Protein AF-A0A098YSV3-F1 (afdb_monomer_lite)

Structure (mmCIF, N/CA/C/O backbone):
data_AF-A0A098YSV3-F1
#
_entry.id   AF-A0A098YSV3-F1
#
loop_
_atom_site.group_PDB
_atom_site.id
_atom_site.type_symbol
_atom_site.label_atom_id
_atom_site.label_alt_id
_atom_site.label_comp_id
_atom_site.label_asym_id
_atom_site.label_entity_id
_atom_site.label_seq_id
_atom_site.pdbx_PDB_ins_code
_atom_site.Cartn_x
_atom_site.Cartn_y
_atom_site.Cartn_z
_atom_site.occupancy
_atom_site.B_iso_or_equiv
_atom_site.auth_seq_id
_atom_site.auth_comp_id
_atom_site.auth_asym_id
_atom_site.auth_atom_id
_atom_site.pdbx_PDB_model_num
ATOM 1 N N . MET A 1 1 ? 17.870 -12.827 -2.341 1.00 66.25 1 MET A N 1
ATOM 2 C CA . MET A 1 1 ? 17.322 -11.470 -2.113 1.00 66.25 1 MET A CA 1
ATOM 3 C C . MET A 1 1 ? 16.035 -11.249 -2.891 1.00 66.25 1 MET A C 1
ATOM 5 O O . MET A 1 1 ? 15.033 -10.949 -2.262 1.00 66.25 1 MET A O 1
ATOM 9 N N . VAL A 1 2 ? 16.017 -11.512 -4.203 1.00 69.56 2 VAL A N 1
ATOM 10 C CA . VAL A 1 2 ? 14.817 -11.410 -5.064 1.00 69.56 2 VAL A CA 1
ATOM 11 C C . VAL A 1 2 ? 13.581 -12.114 -4.480 1.00 69.56 2 VAL A C 1
ATOM 13 O O . VAL A 1 2 ? 12.512 -11.520 -4.412 1.00 69.56 2 VAL A O 1
ATOM 16 N N . THR A 1 3 ? 13.729 -13.339 -3.964 1.00 78.94 3 THR A N 1
ATOM 17 C CA . THR A 1 3 ? 12.624 -14.094 -3.343 1.00 78.94 3 THR A CA 1
ATOM 18 C C . THR A 1 3 ? 12.058 -13.433 -2.084 1.00 78.94 3 THR A C 1
ATOM 20 O O . THR A 1 3 ? 10.849 -13.424 -1.893 1.00 78.94 3 THR A O 1
ATOM 23 N N . VAL A 1 4 ? 12.904 -12.833 -1.240 1.00 81.00 4 VAL A N 1
ATOM 24 C CA . VAL A 1 4 ? 12.475 -12.124 -0.019 1.00 81.00 4 VAL A CA 1
ATOM 25 C C . VAL A 1 4 ? 11.703 -10.856 -0.379 1.00 81.00 4 VAL A C 1
ATOM 27 O O . VAL A 1 4 ? 10.667 -10.578 0.218 1.00 81.00 4 VAL A O 1
ATOM 30 N N . ILE A 1 5 ? 12.176 -10.114 -1.383 1.00 79.31 5 ILE A N 1
ATOM 31 C CA . ILE A 1 5 ? 11.510 -8.900 -1.868 1.00 79.31 5 ILE A CA 1
ATOM 32 C C . ILE A 1 5 ? 10.159 -9.259 -2.496 1.00 79.31 5 ILE A C 1
ATOM 34 O O . ILE A 1 5 ? 9.162 -8.625 -2.171 1.00 79.31 5 ILE A O 1
ATOM 38 N N . ALA A 1 6 ? 10.085 -10.318 -3.309 1.00 81.50 6 ALA A N 1
ATOM 39 C CA . ALA A 1 6 ? 8.820 -10.800 -3.869 1.00 81.50 6 ALA A CA 1
ATOM 40 C C . ALA A 1 6 ? 7.804 -11.182 -2.777 1.00 81.50 6 ALA A C 1
ATOM 42 O O . ALA A 1 6 ? 6.637 -10.797 -2.855 1.00 81.50 6 ALA A O 1
ATOM 43 N N . ILE A 1 7 ? 8.257 -11.868 -1.721 1.00 87.12 7 ILE A N 1
ATOM 44 C CA . ILE A 1 7 ? 7.425 -12.178 -0.551 1.00 87.12 7 ILE A CA 1
ATOM 45 C C . ILE A 1 7 ? 6.944 -10.883 0.122 1.00 87.12 7 ILE A C 1
ATOM 47 O O . ILE A 1 7 ? 5.751 -10.745 0.376 1.00 87.12 7 ILE A O 1
ATOM 51 N N . LEU A 1 8 ? 7.823 -9.901 0.355 1.00 87.62 8 LEU A N 1
ATOM 52 C CA . LEU A 1 8 ? 7.433 -8.602 0.922 1.00 87.62 8 LEU A CA 1
ATOM 53 C C . LEU A 1 8 ? 6.389 -7.880 0.063 1.00 87.62 8 LEU A C 1
ATOM 55 O O . LEU A 1 8 ? 5.396 -7.400 0.603 1.00 87.62 8 LEU A O 1
ATOM 59 N N . MET A 1 9 ? 6.571 -7.837 -1.259 1.00 88.88 9 MET A N 1
ATOM 60 C CA . MET A 1 9 ? 5.618 -7.213 -2.185 1.00 88.88 9 MET A CA 1
ATOM 61 C C . MET A 1 9 ? 4.241 -7.888 -2.119 1.00 88.88 9 MET A C 1
ATOM 63 O O .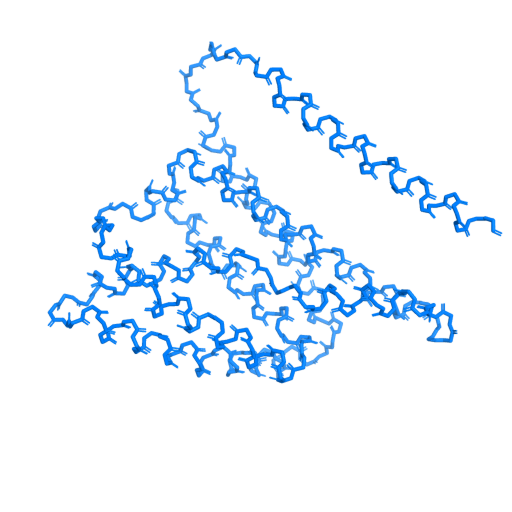 MET A 1 9 ? 3.215 -7.203 -2.070 1.00 88.88 9 MET A O 1
ATOM 67 N N . LEU A 1 10 ? 4.213 -9.222 -2.041 1.00 90.75 10 LEU A N 1
ATOM 68 C CA . LEU A 1 10 ? 2.981 -9.988 -1.869 1.00 90.75 10 LEU A CA 1
ATOM 69 C C . LEU A 1 10 ? 2.303 -9.666 -0.534 1.00 90.75 10 LEU A C 1
ATOM 71 O O . LEU A 1 10 ? 1.099 -9.403 -0.513 1.00 90.75 10 LEU A O 1
ATOM 75 N N . LEU A 1 11 ? 3.050 -9.645 0.574 1.00 91.31 11 LEU A N 1
ATOM 76 C CA . LEU A 1 11 ? 2.478 -9.326 1.883 1.00 91.31 11 LEU A CA 1
ATOM 77 C C . LEU A 1 11 ? 1.982 -7.875 1.959 1.00 91.31 11 LEU A C 1
ATOM 79 O O . LEU A 1 11 ? 0.954 -7.625 2.584 1.00 91.31 11 LEU A O 1
ATOM 83 N N . VAL A 1 12 ? 2.656 -6.924 1.307 1.00 91.75 12 VAL A N 1
ATOM 84 C CA . VAL A 1 12 ? 2.183 -5.533 1.198 1.00 91.75 12 VAL A CA 1
ATOM 85 C C . VAL A 1 12 ? 0.853 -5.477 0.446 1.00 91.75 12 VAL A C 1
ATOM 87 O O . VAL A 1 12 ? -0.081 -4.832 0.923 1.00 91.75 12 VAL A O 1
ATOM 90 N N . CYS A 1 13 ? 0.722 -6.200 -0.673 1.00 92.06 13 CYS A N 1
ATOM 91 C CA . CYS A 1 13 ? -0.551 -6.314 -1.392 1.00 92.06 13 CYS A CA 1
ATOM 92 C C . CYS A 1 13 ? -1.642 -6.939 -0.515 1.00 92.06 13 CYS A C 1
ATOM 94 O O . CYS A 1 13 ? -2.766 -6.439 -0.463 1.00 92.06 13 CYS A O 1
ATOM 96 N N . PHE A 1 14 ? -1.311 -8.010 0.206 1.00 92.25 14 PHE A N 1
ATOM 97 C CA . PHE A 1 14 ? -2.243 -8.682 1.104 1.00 92.25 14 PHE A CA 1
ATOM 98 C C . PHE A 1 14 ? -2.704 -7.765 2.248 1.00 92.25 14 PHE A C 1
ATOM 100 O O . PHE A 1 14 ? -3.907 -7.650 2.489 1.00 92.25 14 PHE A O 1
ATOM 107 N N . ASN A 1 15 ? -1.784 -7.044 2.897 1.00 93.00 15 ASN A N 1
ATOM 108 C CA . ASN A 1 15 ? -2.099 -6.072 3.949 1.00 93.00 15 ASN A CA 1
ATOM 109 C C . ASN A 1 15 ? -2.957 -4.922 3.430 1.00 93.00 15 ASN A C 1
ATOM 111 O O . ASN A 1 15 ? -3.928 -4.543 4.085 1.00 93.00 15 ASN A O 1
ATOM 115 N N . PHE A 1 16 ? -2.640 -4.406 2.243 1.00 91.81 16 PHE A N 1
ATOM 116 C CA . PHE A 1 16 ? -3.436 -3.380 1.579 1.00 91.81 16 PHE A CA 1
ATOM 117 C C . PHE A 1 16 ? -4.880 -3.858 1.353 1.00 91.81 16 PHE A C 1
ATOM 119 O O . PHE A 1 16 ? -5.829 -3.187 1.762 1.00 91.81 16 PHE A O 1
ATOM 126 N N . LEU A 1 17 ? -5.062 -5.061 0.796 1.00 91.75 17 LEU A N 1
ATOM 127 C CA . LEU A 1 17 ? -6.388 -5.644 0.568 1.00 91.75 17 LEU A CA 1
ATOM 128 C C . LEU A 1 17 ? -7.144 -5.903 1.880 1.00 91.75 17 LEU A C 1
ATOM 130 O O . LEU A 1 17 ? -8.324 -5.555 1.987 1.00 91.75 17 LEU A O 1
ATOM 134 N N . LEU A 1 18 ? -6.476 -6.452 2.902 1.00 90.31 18 LEU A N 1
ATOM 135 C CA . LEU A 1 18 ? -7.059 -6.652 4.232 1.00 90.31 18 LEU A CA 1
ATOM 136 C C . LEU A 1 18 ? -7.505 -5.330 4.854 1.00 90.31 18 LEU A C 1
ATOM 138 O O . LEU A 1 18 ? -8.624 -5.232 5.362 1.00 90.31 18 LEU A O 1
ATOM 142 N N . LYS A 1 19 ? -6.676 -4.289 4.776 1.00 89.94 19 LYS A N 1
ATOM 143 C CA . LYS A 1 19 ? -7.006 -2.951 5.272 1.00 89.94 19 LYS A CA 1
ATOM 144 C C . LYS A 1 19 ? -8.214 -2.368 4.534 1.00 89.94 19 LYS A C 1
ATOM 146 O O . LYS A 1 19 ? -9.116 -1.814 5.172 1.00 89.94 19 LYS A O 1
ATOM 151 N N . GLN A 1 20 ? -8.291 -2.573 3.221 1.00 89.00 20 GLN A N 1
ATOM 152 C CA . GLN A 1 20 ? -9.408 -2.135 2.387 1.00 89.00 20 GLN A CA 1
ATOM 153 C C . GLN A 1 20 ? -10.738 -2.801 2.785 1.00 89.00 20 GLN A C 1
ATOM 155 O O . GLN A 1 20 ? -11.806 -2.193 2.647 1.00 89.00 20 GLN A O 1
ATOM 160 N N . THR A 1 21 ? -10.703 -3.996 3.396 1.00 89.25 21 THR A N 1
ATOM 161 C CA . THR A 1 21 ? -11.921 -4.649 3.905 1.00 89.25 21 THR A CA 1
ATOM 162 C C . THR A 1 21 ? -12.640 -3.836 4.986 1.00 89.25 21 THR A C 1
ATOM 164 O O . THR A 1 21 ? -13.861 -3.971 5.098 1.00 89.25 21 THR A O 1
ATOM 167 N N . PHE A 1 22 ? -11.941 -2.958 5.713 1.00 85.62 22 PHE A N 1
ATOM 168 C CA . PHE A 1 22 ? -12.523 -2.065 6.721 1.00 85.62 22 PHE A CA 1
ATOM 169 C C . PHE A 1 22 ? -13.049 -0.744 6.137 1.00 85.62 22 PHE A C 1
ATOM 171 O O . PHE A 1 22 ? -13.763 -0.020 6.826 1.00 85.62 22 PHE A O 1
ATOM 178 N N . GLY A 1 23 ? -12.709 -0.402 4.890 1.00 82.81 23 GLY A N 1
ATOM 179 C CA . GLY A 1 23 ? -13.133 0.834 4.225 1.00 82.81 23 GLY A CA 1
ATOM 180 C C . GLY A 1 23 ? -14.587 0.809 3.739 1.00 82.81 23 GLY A C 1
ATOM 181 O O . GLY A 1 23 ? -15.169 -0.247 3.491 1.00 82.81 23 GLY A O 1
ATOM 182 N N . THR A 1 24 ? -15.193 1.980 3.543 1.00 84.94 24 THR A N 1
ATOM 183 C CA . THR A 1 24 ? -16.477 2.073 2.824 1.00 84.94 24 THR A CA 1
ATOM 184 C C . THR A 1 24 ? -16.277 1.745 1.342 1.00 84.94 24 THR A C 1
ATOM 186 O O . THR A 1 24 ? -15.198 1.972 0.804 1.00 84.94 24 THR A O 1
ATOM 189 N N . TRP A 1 25 ? -17.313 1.263 0.644 1.00 85.06 25 TRP A N 1
ATOM 190 C CA . TRP A 1 25 ? -17.237 1.001 -0.806 1.00 85.06 25 TRP A CA 1
ATOM 191 C C . TRP A 1 25 ? -16.791 2.223 -1.620 1.00 85.06 25 TRP A C 1
ATOM 193 O O . TRP A 1 25 ? -16.060 2.077 -2.594 1.00 85.06 25 TRP A O 1
ATOM 203 N N . LYS A 1 26 ? -17.158 3.433 -1.175 1.00 86.50 26 LYS A N 1
ATOM 204 C CA . LYS A 1 26 ? -16.672 4.690 -1.761 1.00 86.50 26 LYS A CA 1
ATOM 205 C C . LYS A 1 26 ? -15.163 4.854 -1.571 1.00 86.50 26 LYS A C 1
ATOM 207 O O . LYS A 1 26 ? -14.473 5.179 -2.526 1.00 86.50 26 LYS A O 1
ATOM 212 N N . GLY A 1 27 ? -14.648 4.581 -0.369 1.00 86.12 27 GLY A N 1
ATOM 213 C CA . GLY A 1 27 ? -13.207 4.588 -0.104 1.00 86.12 27 GLY A CA 1
ATOM 214 C C . GLY A 1 27 ? -12.459 3.579 -0.974 1.00 86.12 27 GLY A C 1
ATOM 215 O O . GLY A 1 27 ? -11.469 3.940 -1.598 1.00 86.12 27 GLY A O 1
ATOM 216 N N . ILE A 1 28 ? -12.988 2.353 -1.097 1.00 89.44 28 ILE A N 1
ATOM 217 C CA . ILE A 1 28 ? -12.435 1.321 -1.990 1.00 89.44 28 ILE A CA 1
ATOM 218 C C . ILE A 1 28 ? -12.325 1.866 -3.417 1.00 89.44 28 ILE A C 1
ATOM 220 O O . ILE A 1 28 ? -11.245 1.831 -3.997 1.00 89.44 28 ILE A O 1
ATOM 224 N N . ALA A 1 29 ? -13.419 2.413 -3.954 1.00 90.56 29 ALA A N 1
ATOM 225 C CA . ALA A 1 29 ? -13.453 2.951 -5.310 1.00 90.56 29 ALA A CA 1
ATOM 226 C C . ALA A 1 29 ? -12.440 4.090 -5.517 1.00 90.56 29 ALA A C 1
ATOM 228 O O . ALA A 1 29 ? -11.755 4.111 -6.537 1.00 90.56 29 ALA A O 1
ATOM 229 N N . VAL A 1 30 ? -12.298 4.999 -4.544 1.00 91.19 30 VAL A N 1
ATOM 230 C CA . VAL A 1 30 ? -11.324 6.101 -4.608 1.00 91.19 30 VAL A CA 1
ATOM 231 C C . VAL A 1 30 ? -9.891 5.573 -4.672 1.00 91.19 30 VAL A C 1
ATOM 233 O O . VAL A 1 30 ? -9.145 5.985 -5.557 1.00 91.19 30 VAL A O 1
ATOM 236 N N . TYR A 1 31 ? -9.498 4.640 -3.799 1.00 90.00 31 TYR A N 1
ATOM 237 C CA . TYR A 1 31 ? -8.129 4.102 -3.818 1.00 90.00 31 TYR A CA 1
ATOM 238 C C . TYR A 1 31 ? -7.837 3.285 -5.064 1.00 90.00 31 TYR A C 1
ATOM 240 O O . TYR A 1 31 ? -6.761 3.402 -5.643 1.00 90.00 31 TYR A O 1
ATOM 248 N N . THR A 1 32 ? -8.803 2.482 -5.498 1.00 92.31 32 THR A N 1
ATOM 249 C CA . THR A 1 32 ? -8.686 1.708 -6.727 1.00 92.31 32 THR A CA 1
ATOM 250 C C . THR A 1 32 ? -8.501 2.625 -7.941 1.00 92.31 32 THR A C 1
ATOM 252 O O . THR A 1 32 ? -7.619 2.373 -8.760 1.00 92.31 32 THR A O 1
ATOM 255 N N . MET A 1 33 ? -9.253 3.728 -8.025 1.00 93.81 33 MET A N 1
ATOM 256 C CA . MET A 1 33 ? -9.058 4.740 -9.068 1.00 93.81 33 MET A CA 1
ATOM 257 C C . MET A 1 33 ? -7.701 5.433 -8.957 1.00 93.81 33 MET A C 1
ATOM 259 O O . MET A 1 33 ? -7.043 5.646 -9.969 1.00 93.81 33 MET A O 1
ATOM 263 N N . LEU A 1 34 ? -7.247 5.744 -7.743 1.00 93.75 34 LEU A N 1
ATOM 264 C CA . LEU A 1 34 ? -5.941 6.359 -7.517 1.00 93.75 34 LEU A CA 1
ATOM 265 C C . LEU A 1 34 ? -4.809 5.438 -8.016 1.00 93.75 34 LEU A C 1
ATOM 267 O O . LEU A 1 34 ? -3.933 5.888 -8.753 1.00 93.75 34 LEU A O 1
ATOM 271 N N . ILE A 1 35 ? -4.867 4.140 -7.706 1.00 93.94 35 ILE A N 1
ATOM 272 C CA . ILE A 1 35 ? -3.916 3.133 -8.208 1.00 93.94 35 ILE A CA 1
ATOM 273 C C . ILE A 1 35 ? -3.970 3.030 -9.738 1.00 93.94 35 ILE A C 1
ATOM 275 O O . ILE A 1 35 ? -2.925 2.968 -10.388 1.00 93.94 35 ILE A O 1
ATOM 279 N N . ALA A 1 36 ? -5.166 3.050 -10.330 1.00 94.62 36 ALA A N 1
ATOM 280 C CA . ALA A 1 36 ? -5.331 3.006 -11.780 1.00 94.62 36 ALA A CA 1
ATOM 281 C C . ALA A 1 36 ? -4.714 4.239 -12.463 1.00 94.62 36 ALA A C 1
ATOM 283 O O . ALA A 1 36 ? -3.928 4.097 -13.399 1.00 94.62 36 ALA A O 1
ATOM 284 N N . VAL A 1 37 ? -4.998 5.441 -11.951 1.00 95.31 37 VAL A N 1
ATOM 285 C CA . VAL A 1 37 ? -4.418 6.700 -12.446 1.00 95.31 37 VAL A CA 1
ATOM 286 C C . VAL A 1 37 ? -2.900 6.695 -12.289 1.00 95.31 37 VAL A C 1
ATOM 288 O O . VAL A 1 37 ? -2.192 7.052 -13.229 1.00 95.31 37 VAL A O 1
ATOM 291 N N . PHE A 1 38 ? -2.382 6.246 -11.145 1.00 94.38 38 PHE A N 1
ATOM 292 C CA . PHE A 1 38 ? -0.944 6.098 -10.924 1.00 94.38 38 PHE A CA 1
ATOM 293 C C . PHE A 1 38 ? -0.303 5.155 -11.953 1.00 94.38 38 PHE A C 1
ATOM 295 O O . PHE A 1 38 ? 0.704 5.509 -12.564 1.00 94.38 38 PHE A O 1
ATOM 302 N N . THR A 1 39 ? -0.918 4.000 -12.211 1.00 93.44 39 THR A N 1
ATOM 303 C CA . THR A 1 39 ? -0.449 3.024 -13.212 1.00 93.44 39 THR A CA 1
ATOM 304 C C . THR A 1 39 ? -0.396 3.645 -14.613 1.00 93.44 39 THR A C 1
ATOM 306 O O . THR A 1 39 ? 0.621 3.559 -15.298 1.00 93.44 39 THR A O 1
ATOM 309 N N . ILE A 1 40 ? -1.458 4.352 -15.016 1.00 93.31 40 ILE A N 1
ATOM 310 C CA . ILE A 1 40 ? -1.541 5.022 -16.326 1.00 93.31 40 ILE A CA 1
ATOM 311 C C . ILE A 1 40 ? -0.594 6.220 -16.418 1.00 93.31 40 ILE A C 1
ATOM 313 O O . ILE A 1 40 ? -0.191 6.580 -17.513 1.00 93.31 40 ILE A O 1
ATOM 317 N N . SER A 1 41 ? -0.226 6.857 -15.309 1.00 92.56 41 SER A N 1
ATOM 318 C CA . SER A 1 41 ? 0.651 8.038 -15.328 1.00 92.56 41 SER A CA 1
ATOM 319 C C . SER A 1 41 ? 2.132 7.654 -15.327 1.00 92.56 41 SER A C 1
ATOM 321 O O . SER A 1 41 ? 2.965 8.362 -15.888 1.00 92.56 41 SER A O 1
ATOM 323 N N . THR A 1 42 ? 2.474 6.517 -14.720 1.00 89.88 42 THR A N 1
ATOM 324 C CA . THR A 1 42 ? 3.866 6.093 -14.501 1.00 89.88 42 THR A CA 1
ATOM 325 C C . THR A 1 42 ? 4.442 5.219 -15.611 1.00 89.88 42 THR A C 1
ATOM 327 O O . THR A 1 42 ? 5.639 4.949 -15.593 1.00 89.88 42 THR A O 1
ATOM 330 N N . TRP A 1 43 ? 3.660 4.835 -16.626 1.00 88.56 43 TRP A N 1
ATOM 331 C CA . TRP A 1 43 ? 4.145 3.995 -17.732 1.00 88.56 43 TRP A CA 1
ATOM 332 C C . TRP A 1 43 ? 5.340 4.587 -18.496 1.00 88.56 43 TRP A C 1
ATOM 334 O O . TRP A 1 43 ? 6.259 3.852 -18.837 1.00 88.56 43 TRP A O 1
ATOM 344 N N . GLN A 1 44 ? 5.383 5.907 -18.707 1.00 87.56 44 GLN A N 1
ATOM 345 C CA . GLN A 1 44 ? 6.524 6.586 -19.343 1.00 87.56 44 GLN A CA 1
ATOM 346 C C . GLN A 1 44 ? 7.804 6.437 -18.514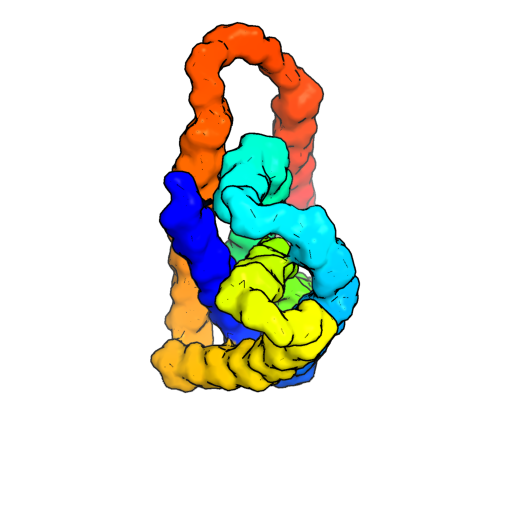 1.00 87.56 44 GLN A C 1
ATOM 348 O O . GLN A 1 44 ? 8.88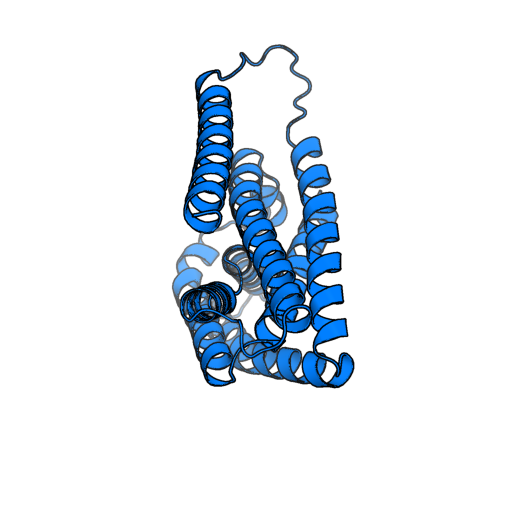6 6.205 -19.044 1.00 87.56 44 GLN A O 1
ATOM 353 N N . ILE A 1 45 ? 7.666 6.522 -17.190 1.00 84.75 45 ILE A N 1
ATOM 354 C CA . ILE A 1 45 ? 8.770 6.331 -16.246 1.00 84.75 45 ILE A CA 1
ATOM 355 C C . ILE A 1 45 ? 9.191 4.856 -16.225 1.00 84.75 45 ILE A C 1
ATOM 357 O O . ILE A 1 45 ? 10.384 4.566 -16.138 1.00 84.75 45 ILE A O 1
ATOM 361 N N . ALA A 1 46 ? 8.228 3.936 -16.341 1.00 83.25 46 ALA A N 1
ATOM 362 C CA . ALA A 1 46 ? 8.451 2.494 -16.348 1.00 83.25 46 ALA A CA 1
ATOM 363 C C . ALA A 1 46 ? 9.229 2.011 -17.584 1.00 83.25 46 ALA A C 1
ATOM 365 O O . ALA A 1 46 ? 10.104 1.164 -17.444 1.00 83.25 46 ALA A O 1
ATOM 366 N N . ILE A 1 47 ? 8.969 2.572 -18.773 1.00 82.12 47 ILE A N 1
ATOM 367 C CA . ILE A 1 47 ? 9.688 2.210 -20.014 1.00 82.12 47 ILE A CA 1
ATOM 368 C C . ILE A 1 47 ? 11.174 2.565 -19.932 1.00 82.12 47 ILE A C 1
ATOM 370 O O . ILE A 1 47 ? 12.015 1.856 -20.479 1.00 82.12 47 ILE A O 1
ATOM 374 N N . ASN A 1 48 ? 11.498 3.655 -19.236 1.00 77.69 48 ASN A N 1
ATOM 375 C CA . ASN A 1 48 ? 12.875 4.110 -19.074 1.00 77.69 48 ASN A CA 1
ATOM 376 C C . ASN A 1 48 ? 13.689 3.232 -18.103 1.00 77.69 48 ASN A C 1
ATOM 378 O O . ASN A 1 48 ? 14.889 3.454 -17.954 1.00 77.69 48 ASN A O 1
ATOM 382 N N . GLN A 1 49 ? 13.065 2.251 -17.440 1.00 71.38 49 GLN A N 1
ATOM 383 C CA . GLN A 1 49 ? 13.758 1.285 -16.583 1.00 71.38 49 GLN A CA 1
ATOM 384 C C . GLN A 1 49 ? 14.237 0.086 -17.410 1.00 71.38 49 GLN A C 1
ATOM 386 O O . GLN A 1 49 ? 13.502 -0.417 -18.249 1.00 71.38 49 GLN A O 1
ATOM 391 N N . SER A 1 50 ? 15.459 -0.408 -17.199 1.00 59.25 50 SER A N 1
ATOM 392 C CA . SER A 1 50 ? 15.990 -1.548 -17.964 1.00 59.25 50 SER A CA 1
ATOM 393 C C . SER A 1 50 ? 15.486 -2.908 -17.441 1.00 59.25 50 SER A C 1
ATOM 395 O O . SER A 1 50 ? 15.343 -3.117 -16.235 1.00 59.25 50 SER A O 1
ATOM 397 N N . ARG A 1 51 ? 15.250 -3.864 -18.365 1.00 50.66 51 ARG A N 1
ATOM 398 C CA . ARG A 1 51 ? 14.720 -5.230 -18.109 1.00 50.66 51 ARG A CA 1
ATOM 399 C C . ARG A 1 51 ? 15.411 -6.008 -16.991 1.00 50.66 51 ARG A C 1
ATOM 401 O O . ARG A 1 51 ? 14.792 -6.884 -16.400 1.00 50.66 51 ARG A O 1
ATOM 408 N N . THR A 1 52 ? 16.699 -5.778 -16.769 1.00 50.81 52 THR A N 1
ATOM 409 C CA . THR A 1 52 ? 17.544 -6.707 -16.012 1.00 50.81 52 THR A CA 1
ATOM 410 C C . THR A 1 52 ? 17.618 -6.417 -14.520 1.00 50.81 52 THR A C 1
ATOM 412 O O . THR A 1 52 ? 18.252 -7.187 -13.813 1.00 50.81 52 THR A O 1
ATOM 415 N N . HIS A 1 53 ? 16.961 -5.367 -14.009 1.00 50.41 53 HIS A N 1
ATOM 416 C CA . HIS A 1 53 ? 17.262 -4.923 -12.650 1.00 50.41 53 HIS A CA 1
ATOM 417 C C . HIS A 1 53 ? 16.083 -4.485 -11.783 1.00 50.41 53 HIS A C 1
ATOM 419 O O . HIS A 1 53 ? 16.364 -3.854 -10.799 1.00 50.41 53 HIS A O 1
ATOM 425 N N . ILE A 1 54 ? 14.792 -4.770 -11.983 1.00 55.44 54 ILE A N 1
ATOM 426 C CA . ILE A 1 54 ? 13.789 -4.232 -11.014 1.00 55.44 54 ILE A CA 1
ATOM 427 C C . ILE A 1 54 ? 13.981 -4.839 -9.616 1.00 55.44 54 ILE A C 1
ATOM 429 O O . ILE A 1 54 ? 14.101 -4.114 -8.632 1.00 55.44 54 ILE A O 1
ATOM 433 N N . ALA A 1 55 ? 14.091 -6.167 -9.524 1.00 53.72 55 ALA A N 1
ATOM 434 C CA . ALA A 1 55 ? 14.381 -6.830 -8.256 1.00 53.72 55 ALA A CA 1
ATOM 435 C C . ALA A 1 55 ? 15.788 -6.500 -7.730 1.00 53.72 55 ALA A C 1
ATOM 437 O O . ALA A 1 55 ? 15.987 -6.469 -6.521 1.00 53.72 55 ALA A O 1
ATOM 438 N N . GLU A 1 56 ? 16.747 -6.221 -8.616 1.00 55.62 56 GLU A N 1
ATOM 439 C CA . GLU A 1 56 ? 18.109 -5.809 -8.246 1.00 55.62 56 GLU A CA 1
ATOM 440 C C . GLU A 1 56 ? 18.211 -4.311 -7.894 1.00 55.62 56 GLU A C 1
ATOM 442 O O . GLU A 1 56 ? 19.059 -3.918 -7.105 1.00 55.62 56 GLU A O 1
ATOM 447 N N . TRP A 1 57 ? 17.299 -3.483 -8.399 1.00 57.84 57 TRP A N 1
ATOM 448 C CA . TRP A 1 57 ? 17.160 -2.042 -8.176 1.00 57.84 57 TRP A CA 1
ATOM 449 C C . TRP A 1 57 ? 16.400 -1.794 -6.879 1.00 57.84 57 TRP A C 1
ATOM 451 O O . TRP A 1 57 ? 16.856 -1.003 -6.059 1.00 57.84 57 TRP A O 1
ATOM 461 N N . PHE A 1 58 ? 15.341 -2.564 -6.601 1.00 56.75 58 PHE A N 1
ATOM 462 C CA . PHE A 1 58 ? 14.756 -2.655 -5.259 1.00 56.75 58 PHE A CA 1
ATOM 463 C C . PHE A 1 58 ? 15.702 -3.311 -4.245 1.00 56.75 58 PHE A C 1
ATOM 465 O O . PHE A 1 58 ? 15.598 -2.998 -3.065 1.00 56.75 58 PHE A O 1
ATOM 472 N N . ALA A 1 59 ? 16.620 -4.186 -4.677 1.00 56.16 59 ALA A N 1
ATOM 473 C CA . ALA A 1 59 ? 17.692 -4.714 -3.827 1.00 56.16 59 ALA A CA 1
ATOM 474 C C . ALA A 1 59 ? 18.916 -3.791 -3.743 1.00 56.16 59 ALA A C 1
ATOM 476 O O . ALA A 1 59 ? 19.837 -4.093 -2.983 1.00 56.16 59 ALA A O 1
ATOM 477 N N . SER A 1 60 ? 18.950 -2.687 -4.499 1.00 63.94 60 SER A N 1
ATOM 478 C CA . SER A 1 60 ? 20.042 -1.728 -4.382 1.00 63.94 60 SER A CA 1
ATOM 479 C C . SER A 1 60 ? 19.968 -1.073 -3.008 1.00 63.94 60 SER A C 1
ATOM 481 O O . SER A 1 60 ? 18.898 -0.674 -2.540 1.00 63.94 60 SER A O 1
ATOM 483 N N . GLU A 1 61 ? 21.117 -0.988 -2.346 1.00 65.38 61 GLU A N 1
ATOM 484 C CA . GLU A 1 61 ? 21.215 -0.565 -0.952 1.00 65.38 61 GLU A CA 1
ATOM 485 C C . GLU A 1 61 ? 20.468 0.744 -0.620 1.00 65.38 61 GLU A C 1
ATOM 487 O O . GLU A 1 61 ? 19.650 0.729 0.306 1.00 65.38 61 GLU A O 1
ATOM 492 N N . PRO A 1 62 ? 20.621 1.850 -1.378 1.00 70.75 62 PRO A N 1
ATOM 493 C CA . PRO A 1 62 ? 19.956 3.105 -1.028 1.00 70.75 62 PRO A CA 1
ATOM 494 C C . PRO A 1 62 ? 18.440 3.071 -1.269 1.00 70.75 62 PRO A C 1
ATOM 496 O O . PRO A 1 62 ? 17.670 3.657 -0.505 1.00 70.75 62 PRO A O 1
ATOM 499 N N . ILE A 1 63 ? 17.982 2.376 -2.313 1.00 71.69 63 ILE A N 1
ATOM 500 C CA . ILE A 1 63 ? 16.554 2.305 -2.649 1.00 71.69 63 ILE A CA 1
ATOM 501 C C . ILE A 1 63 ? 15.836 1.404 -1.654 1.00 71.69 63 ILE A C 1
ATOM 503 O O . ILE A 1 63 ? 14.770 1.771 -1.158 1.00 71.69 63 ILE A O 1
ATOM 507 N N . MET A 1 64 ? 16.443 0.273 -1.294 1.00 73.44 64 MET A N 1
ATOM 508 C CA . MET A 1 64 ? 15.869 -0.642 -0.318 1.00 73.44 64 MET A CA 1
ATOM 509 C C . MET A 1 64 ? 15.766 -0.003 1.072 1.00 73.44 64 MET A C 1
ATOM 511 O O . MET A 1 64 ? 14.761 -0.195 1.756 1.00 73.44 64 MET A O 1
ATOM 515 N N . GLN A 1 65 ? 16.759 0.797 1.480 1.00 73.94 65 GLN A N 1
ATOM 516 C CA . GLN A 1 65 ? 16.715 1.540 2.745 1.00 73.94 65 GLN A CA 1
ATOM 517 C C . GLN A 1 65 ? 15.589 2.584 2.758 1.00 73.94 65 GLN A C 1
ATOM 519 O O . GLN A 1 65 ? 14.788 2.605 3.692 1.00 73.94 65 GLN A O 1
ATOM 524 N N . ASN A 1 66 ? 15.457 3.395 1.704 1.00 81.81 66 ASN A N 1
ATOM 525 C CA . ASN A 1 66 ? 14.370 4.378 1.600 1.00 81.81 66 ASN A CA 1
ATOM 526 C C . ASN A 1 66 ? 12.987 3.705 1.589 1.00 81.81 66 ASN A C 1
ATOM 528 O O . ASN A 1 66 ? 12.052 4.153 2.257 1.00 81.81 66 ASN A O 1
ATOM 532 N N . MET A 1 67 ? 12.875 2.579 0.888 1.00 80.19 67 MET A N 1
ATOM 533 C CA . MET A 1 67 ? 11.673 1.752 0.867 1.00 80.19 67 MET A CA 1
ATOM 534 C C . MET A 1 67 ? 11.349 1.148 2.234 1.00 80.19 67 MET A C 1
ATOM 536 O O . MET A 1 67 ? 10.181 1.118 2.625 1.00 80.19 67 MET A O 1
ATOM 540 N N . ALA A 1 68 ? 12.360 0.724 2.993 1.00 82.06 68 ALA A N 1
ATOM 541 C CA . ALA A 1 68 ? 12.179 0.217 4.347 1.00 82.06 68 ALA A CA 1
ATOM 542 C C . ALA A 1 68 ? 11.650 1.295 5.304 1.00 82.06 68 ALA A C 1
ATOM 544 O O . ALA A 1 68 ? 10.841 0.977 6.176 1.00 82.06 68 ALA A O 1
ATOM 545 N N . VAL A 1 69 ? 12.034 2.565 5.127 1.00 84.62 69 VAL A N 1
ATOM 546 C CA . VAL A 1 69 ? 11.471 3.682 5.909 1.00 84.62 69 VAL A CA 1
ATOM 547 C C . VAL A 1 69 ? 9.981 3.853 5.609 1.00 84.62 69 VAL A C 1
ATOM 549 O O . VAL A 1 69 ? 9.177 3.883 6.541 1.00 84.62 69 VAL A O 1
ATOM 552 N N . ILE A 1 70 ? 9.598 3.898 4.327 1.00 87.50 70 ILE A N 1
ATOM 553 C CA . ILE A 1 70 ? 8.185 4.008 3.912 1.00 87.50 70 ILE A CA 1
ATOM 554 C C . ILE A 1 70 ? 7.376 2.830 4.469 1.00 87.50 70 ILE A C 1
ATOM 556 O O . ILE A 1 70 ? 6.322 3.025 5.075 1.00 87.50 70 ILE A O 1
ATOM 560 N N . LEU A 1 71 ? 7.905 1.613 4.325 1.00 88.38 71 LEU A N 1
ATOM 561 C CA . LEU A 1 71 ? 7.276 0.396 4.827 1.00 88.38 71 LEU A CA 1
ATOM 562 C C . LEU A 1 71 ? 7.129 0.415 6.357 1.00 88.38 71 LEU A C 1
ATOM 564 O O . LEU A 1 71 ? 6.087 0.028 6.876 1.00 88.38 71 LEU A O 1
ATOM 568 N N . SER A 1 72 ? 8.134 0.909 7.083 1.00 88.19 72 SER A N 1
ATOM 569 C CA . SER A 1 72 ? 8.088 1.030 8.547 1.00 88.19 72 SER A CA 1
ATOM 570 C C . SER A 1 72 ? 6.998 1.997 9.003 1.00 88.19 72 SER A C 1
ATOM 572 O O . SER A 1 72 ? 6.257 1.689 9.938 1.00 88.19 72 SER A O 1
ATOM 574 N N . VAL A 1 73 ? 6.856 3.143 8.329 1.00 88.69 73 VAL A N 1
ATOM 575 C CA . VAL A 1 73 ? 5.778 4.102 8.613 1.00 88.69 73 VAL A CA 1
ATOM 576 C C . VAL A 1 73 ? 4.414 3.454 8.387 1.00 88.69 73 VAL A C 1
ATOM 578 O O . VAL A 1 73 ? 3.542 3.553 9.251 1.00 88.69 73 VAL A O 1
ATOM 581 N N . ASP A 1 74 ? 4.239 2.738 7.278 1.00 90.25 74 ASP A N 1
ATOM 582 C CA . ASP A 1 74 ? 2.989 2.037 6.986 1.00 90.25 74 ASP A CA 1
ATOM 583 C C . ASP 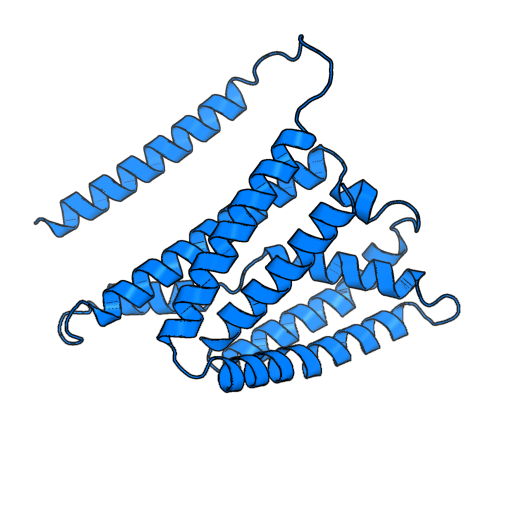A 1 74 ? 2.646 0.981 8.036 1.00 90.25 74 ASP A C 1
ATOM 585 O O . ASP A 1 74 ? 1.512 0.953 8.518 1.00 90.25 74 ASP A O 1
ATOM 589 N N . ILE A 1 75 ? 3.619 0.160 8.440 1.00 91.00 75 ILE A N 1
ATOM 590 C CA . ILE A 1 75 ? 3.433 -0.841 9.497 1.00 91.00 75 ILE A CA 1
ATOM 591 C C . ILE A 1 75 ? 2.990 -0.156 10.791 1.00 91.00 75 ILE A C 1
ATOM 593 O O . ILE A 1 75 ? 2.012 -0.581 11.406 1.00 91.00 75 ILE A O 1
ATOM 597 N N . ILE A 1 76 ? 3.659 0.926 11.201 1.00 90.00 76 ILE A N 1
ATOM 598 C CA . ILE A 1 76 ? 3.311 1.660 12.426 1.00 90.00 76 ILE A CA 1
ATOM 599 C C . ILE A 1 76 ? 1.879 2.198 12.338 1.00 90.00 76 ILE A C 1
ATOM 601 O O . ILE A 1 76 ? 1.096 2.001 13.269 1.00 90.00 76 ILE A O 1
ATOM 605 N N . VAL A 1 77 ? 1.501 2.834 11.227 1.00 89.44 77 VAL A N 1
ATOM 606 C CA . VAL A 1 77 ? 0.146 3.376 11.039 1.00 89.44 77 VAL A CA 1
ATOM 607 C C . VAL A 1 77 ? -0.909 2.262 11.043 1.00 89.44 77 VAL A C 1
ATOM 609 O O . VAL A 1 77 ? -1.971 2.416 11.657 1.00 89.44 77 VAL A O 1
ATOM 612 N N . GLN A 1 78 ? -0.629 1.117 10.417 1.00 90.44 78 GLN A N 1
ATOM 613 C CA . GLN A 1 78 ? -1.546 -0.024 10.393 1.00 90.44 78 GLN A CA 1
ATOM 614 C C . GLN A 1 78 ? -1.678 -0.695 11.768 1.00 90.44 78 GLN A C 1
ATOM 616 O O . GLN A 1 78 ? -2.798 -0.989 12.193 1.00 90.44 78 GLN A O 1
ATOM 621 N N . LEU A 1 79 ? -0.583 -0.855 12.514 1.00 90.62 79 LEU A N 1
ATOM 622 C CA . LEU A 1 79 ? -0.617 -1.362 13.889 1.00 90.62 79 LEU A CA 1
ATOM 623 C C . LEU A 1 79 ? -1.357 -0.399 14.825 1.00 90.62 79 LEU A C 1
ATOM 625 O O . LEU A 1 79 ? -2.184 -0.838 15.627 1.00 90.62 79 LEU A O 1
ATOM 629 N N . LEU A 1 80 ? -1.138 0.913 14.690 1.00 88.19 80 LEU A N 1
ATOM 630 C CA . LEU A 1 80 ? -1.898 1.928 15.426 1.00 88.19 80 LEU A CA 1
ATOM 631 C C . LEU A 1 80 ? -3.397 1.818 15.137 1.00 88.19 80 LEU A C 1
ATOM 633 O O . LEU A 1 80 ? -4.206 1.908 16.062 1.00 88.19 80 LEU A O 1
ATOM 637 N N . PHE A 1 81 ? -3.777 1.567 13.883 1.00 87.94 81 PHE A N 1
ATOM 638 C CA . PHE A 1 81 ? -5.175 1.337 13.530 1.00 87.94 81 PHE A CA 1
ATOM 639 C C . PHE A 1 81 ? -5.740 0.100 14.226 1.00 87.94 81 PHE A C 1
ATOM 641 O O . PHE A 1 81 ? -6.813 0.202 14.821 1.00 87.94 81 PHE A O 1
ATOM 648 N N . CYS A 1 82 ? -5.028 -1.031 14.205 1.00 86.94 82 CYS A N 1
ATOM 649 C CA . CYS A 1 82 ? -5.459 -2.247 14.900 1.00 86.94 82 CYS A CA 1
ATOM 650 C C . CYS A 1 82 ? -5.647 -1.992 16.404 1.00 86.94 82 CYS A C 1
ATOM 652 O O . CYS A 1 82 ? -6.671 -2.370 16.969 1.00 86.94 82 CYS A O 1
ATOM 654 N N . MET A 1 83 ? -4.721 -1.268 17.040 1.00 85.50 83 MET A N 1
ATOM 655 C CA . MET A 1 83 ? -4.800 -0.931 18.466 1.00 85.50 83 MET A CA 1
ATOM 656 C C . MET A 1 83 ? -5.979 -0.005 18.792 1.00 85.50 83 MET A C 1
ATOM 658 O O . MET A 1 83 ? -6.658 -0.198 19.800 1.00 85.50 83 MET A O 1
ATOM 662 N N . VAL A 1 84 ? -6.251 1.007 17.961 1.00 82.69 84 VAL A N 1
ATOM 663 C CA . VAL A 1 84 ? -7.405 1.904 18.154 1.00 82.69 84 VAL A CA 1
ATOM 664 C C . VAL A 1 84 ? -8.718 1.148 17.942 1.00 82.69 84 VAL A C 1
ATOM 666 O O . VAL A 1 84 ? -9.623 1.267 18.767 1.00 82.69 84 VAL A O 1
ATOM 669 N N . ALA A 1 85 ? -8.794 0.337 16.887 1.00 81.31 85 ALA A N 1
ATOM 670 C CA . ALA A 1 85 ? -9.966 -0.463 16.555 1.00 81.31 85 ALA A CA 1
ATOM 671 C C . ALA A 1 85 ? -10.275 -1.521 17.631 1.00 81.31 85 ALA A C 1
ATOM 673 O O . ALA A 1 85 ? -11.437 -1.709 17.987 1.00 81.31 85 ALA A O 1
ATOM 674 N N . ALA A 1 86 ? -9.249 -2.149 18.215 1.00 80.94 86 ALA A N 1
ATOM 675 C CA . ALA A 1 86 ? -9.413 -3.076 19.334 1.00 80.94 86 ALA A CA 1
ATOM 676 C C . ALA A 1 86 ? -9.930 -2.366 20.601 1.00 80.94 86 ALA A C 1
ATOM 678 O O . ALA A 1 86 ? -10.827 -2.868 21.279 1.00 80.94 86 ALA A O 1
ATOM 679 N N . ARG A 1 87 ? -9.423 -1.161 20.904 1.00 72.69 87 ARG A N 1
ATOM 680 C CA . ARG A 1 87 ? -9.823 -0.385 22.097 1.00 72.69 87 ARG A CA 1
ATOM 681 C C . ARG A 1 87 ? -11.249 0.154 22.036 1.00 72.69 87 ARG A C 1
ATOM 683 O O . ARG A 1 87 ? -11.878 0.274 23.087 1.00 72.69 87 ARG A O 1
ATOM 690 N N . GLU A 1 88 ? -11.749 0.493 20.849 1.00 67.12 88 GLU A N 1
ATOM 691 C CA . GLU A 1 88 ? -13.146 0.914 20.662 1.00 67.12 88 GLU A CA 1
ATOM 692 C C . GLU A 1 88 ? -14.130 -0.198 21.054 1.00 67.12 88 GLU A C 1
ATOM 694 O O . GLU A 1 88 ? -15.213 0.094 21.546 1.00 67.12 88 GLU A O 1
ATOM 699 N N . LYS A 1 89 ? -13.731 -1.468 20.921 1.00 61.78 89 LYS A N 1
ATOM 700 C CA . LYS A 1 89 ? -14.541 -2.616 21.345 1.00 61.78 89 LYS A CA 1
ATOM 701 C C . LYS A 1 89 ? -14.497 -2.849 22.861 1.00 61.78 89 LYS A C 1
ATOM 703 O O . LYS A 1 89 ? -15.496 -3.257 23.443 1.00 61.78 89 LYS A O 1
ATOM 708 N N . THR A 1 90 ? -13.355 -2.597 23.511 1.00 59.28 90 THR A N 1
ATOM 709 C CA . THR A 1 90 ? -13.183 -2.832 24.960 1.00 59.28 90 THR A CA 1
ATOM 710 C C . THR A 1 90 ? -13.784 -1.722 25.831 1.00 59.28 90 THR A C 1
ATOM 712 O O . THR A 1 90 ? -14.194 -1.983 26.960 1.00 59.28 90 THR A O 1
ATOM 715 N N . ARG A 1 91 ? -13.837 -0.472 25.348 1.00 52.06 91 ARG A N 1
ATOM 716 C CA . ARG A 1 91 ? -14.546 0.621 26.036 1.00 52.06 91 ARG A CA 1
ATOM 717 C C . ARG A 1 91 ? -16.000 0.649 25.576 1.00 52.06 91 ARG A C 1
ATOM 719 O O . ARG A 1 91 ? -16.255 0.723 24.384 1.00 52.06 91 ARG A O 1
ATOM 726 N N . MET A 1 92 ? -16.944 0.663 26.519 1.00 42.75 92 MET A N 1
ATOM 727 C CA . MET A 1 92 ? -18.368 0.853 26.223 1.00 42.75 92 MET A CA 1
ATOM 728 C C . MET A 1 92 ? -18.573 2.026 25.232 1.00 42.75 92 MET A C 1
ATOM 730 O O . MET A 1 92 ? -17.998 3.102 25.444 1.00 42.75 92 MET A O 1
ATOM 734 N N . PRO A 1 93 ? -19.395 1.860 24.175 1.00 50.03 93 PRO A N 1
ATOM 735 C CA . PRO A 1 93 ? -19.502 2.793 23.042 1.00 50.03 93 PRO A CA 1
ATOM 736 C C . PRO A 1 93 ? -19.979 4.211 23.414 1.00 50.03 93 PRO A C 1
ATOM 738 O O . PRO A 1 93 ? -19.878 5.131 22.604 1.00 50.03 93 PRO A O 1
ATOM 741 N N . GLN A 1 94 ? -20.452 4.417 24.646 1.00 45.59 94 GLN A N 1
ATOM 742 C CA . GLN A 1 94 ? -20.895 5.713 25.170 1.00 45.59 94 GLN A CA 1
ATOM 743 C C . GLN A 1 94 ? -19.748 6.632 25.636 1.00 45.59 94 GLN A C 1
ATOM 745 O O . GLN A 1 94 ? -19.958 7.835 25.753 1.00 45.59 94 GLN A O 1
ATOM 750 N N . ALA A 1 95 ? -18.530 6.113 25.848 1.00 46.81 95 ALA A N 1
ATOM 751 C CA . ALA A 1 95 ? -17.373 6.906 26.295 1.00 46.81 95 ALA A CA 1
ATOM 752 C C . ALA A 1 95 ? -16.368 7.235 25.171 1.00 46.81 95 ALA A C 1
ATOM 754 O O . ALA A 1 95 ? -15.275 7.751 25.440 1.00 46.81 95 ALA A O 1
ATOM 755 N N . ALA A 1 96 ? -16.700 6.918 23.913 1.00 52.62 96 ALA A N 1
ATOM 756 C CA . ALA A 1 96 ? -15.862 7.243 22.766 1.00 52.62 96 ALA A CA 1
ATOM 757 C C . ALA A 1 96 ? -15.955 8.746 22.464 1.00 52.62 96 ALA A C 1
ATOM 759 O O . ALA A 1 96 ? -16.902 9.225 21.838 1.00 52.62 96 ALA A O 1
ATOM 760 N N . THR A 1 97 ? -14.966 9.511 22.930 1.00 61.00 97 THR A N 1
ATOM 761 C CA . THR A 1 97 ? -14.886 10.959 22.701 1.00 61.00 97 THR A CA 1
ATOM 762 C C . THR A 1 97 ? -14.891 11.251 21.196 1.00 61.00 97 THR A C 1
ATOM 764 O O . THR A 1 97 ? -14.243 10.533 20.438 1.00 61.00 97 THR A O 1
ATOM 767 N N . PHE A 1 98 ? -15.532 12.336 20.748 1.00 62.00 98 PHE A N 1
ATOM 768 C CA . PHE A 1 98 ? -15.552 12.780 19.339 1.00 62.00 98 PHE A CA 1
ATOM 769 C C . PHE A 1 98 ? -14.162 12.742 18.666 1.00 62.00 98 PHE A C 1
ATOM 771 O O . PHE A 1 98 ? -14.015 12.307 17.527 1.00 62.00 98 PHE A O 1
ATOM 778 N N . ARG A 1 99 ? -13.113 13.075 19.432 1.00 65.25 99 ARG A N 1
ATOM 779 C CA . ARG A 1 99 ? -11.705 12.970 19.017 1.00 65.25 99 ARG A CA 1
ATOM 780 C C . ARG A 1 99 ? -11.296 11.553 18.587 1.00 65.25 99 ARG A C 1
ATOM 782 O O . ARG A 1 99 ? -10.607 11.406 17.590 1.00 65.25 99 ARG A O 1
ATOM 789 N N . GLN A 1 100 ? -11.724 10.507 19.298 1.00 68.12 100 GLN A N 1
ATOM 790 C CA . GLN A 1 100 ? -11.403 9.110 18.968 1.00 68.12 100 GLN A CA 1
ATOM 791 C C . GLN A 1 100 ? -12.039 8.663 17.650 1.00 68.12 100 GLN A C 1
ATOM 793 O O . GLN A 1 100 ? -11.381 7.971 16.879 1.00 68.12 100 GLN A O 1
ATOM 798 N N . LYS A 1 101 ? -13.260 9.124 17.350 1.00 69.69 101 LYS A N 1
ATOM 799 C CA . LYS A 1 101 ? -13.911 8.871 16.056 1.00 69.69 101 LYS A CA 1
ATOM 800 C C . LYS A 1 101 ? -13.171 9.552 14.904 1.00 69.69 101 LYS A C 1
ATOM 802 O O . LYS A 1 101 ? -13.001 8.942 13.855 1.00 69.69 101 LYS A O 1
ATOM 807 N N . ILE A 1 102 ? -12.671 10.774 15.116 1.00 75.00 102 ILE A N 1
ATOM 808 C CA . ILE A 1 102 ? -11.837 11.475 14.126 1.00 75.00 102 ILE A CA 1
ATOM 809 C C . ILE A 1 102 ? -10.527 10.722 13.887 1.00 75.00 102 ILE A C 1
ATOM 811 O O . ILE A 1 102 ? -10.186 10.461 12.737 1.00 75.00 102 ILE A O 1
ATOM 815 N N . TYR A 1 103 ? -9.814 10.324 14.947 1.00 76.00 103 TYR A N 1
ATOM 816 C CA . TYR A 1 103 ? -8.587 9.535 14.794 1.00 76.00 103 TYR A CA 1
ATOM 817 C C . TYR A 1 103 ? -8.856 8.230 14.043 1.00 76.00 103 TYR A C 1
ATOM 819 O O . TYR A 1 103 ? -8.122 7.900 13.117 1.00 76.00 103 TYR A O 1
ATOM 827 N N . TYR A 1 104 ? -9.933 7.521 14.385 1.00 75.38 104 TYR A N 1
ATOM 828 C CA . TYR A 1 104 ? -10.323 6.306 13.678 1.00 75.38 104 TYR A CA 1
ATOM 829 C C . TYR A 1 104 ? -10.592 6.562 12.189 1.00 75.38 104 TYR A C 1
ATOM 831 O O . TYR A 1 104 ? -10.065 5.837 11.348 1.00 75.38 104 TYR A O 1
ATOM 839 N N . ALA A 1 105 ? -11.336 7.620 11.852 1.00 73.94 105 ALA A N 1
ATOM 840 C CA . ALA A 1 105 ? -11.629 7.986 10.469 1.00 73.94 105 ALA A CA 1
ATOM 841 C C . ALA A 1 105 ? -10.360 8.336 9.673 1.00 73.94 105 ALA A C 1
ATOM 843 O O . ALA A 1 105 ? -10.193 7.857 8.552 1.00 73.94 105 ALA A O 1
ATOM 844 N N . ILE A 1 106 ? -9.436 9.102 10.266 1.00 77.88 106 ILE A N 1
ATOM 845 C CA . ILE A 1 106 ? -8.145 9.441 9.646 1.00 77.88 106 ILE A CA 1
ATOM 846 C C . ILE A 1 106 ? -7.321 8.170 9.400 1.00 77.88 106 ILE A C 1
ATOM 848 O O . ILE A 1 106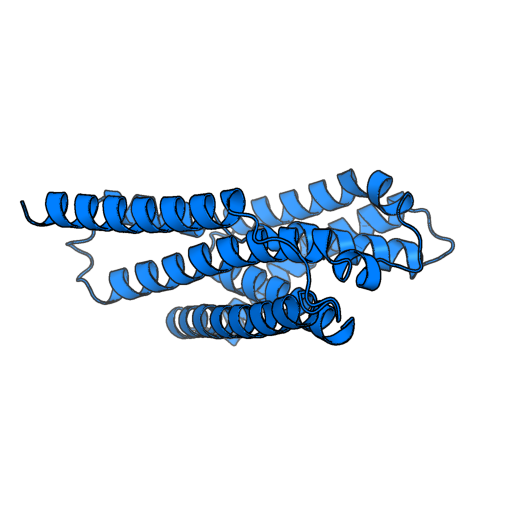 ? -6.828 7.957 8.296 1.00 77.88 106 ILE A O 1
ATOM 852 N N . LEU A 1 107 ? -7.215 7.284 10.397 1.00 78.12 107 LEU A N 1
ATOM 853 C CA . LEU A 1 107 ? -6.455 6.034 10.275 1.00 78.12 107 LEU A CA 1
ATOM 854 C C . LEU A 1 107 ? -7.121 5.016 9.336 1.00 78.12 107 LEU A C 1
ATOM 856 O O . LEU A 1 107 ? -6.448 4.139 8.791 1.00 78.12 107 LEU A O 1
ATOM 860 N N . GLN A 1 108 ? -8.438 5.086 9.153 1.00 76.38 108 GLN A N 1
ATOM 861 C CA . GLN A 1 108 ? -9.159 4.278 8.170 1.00 76.38 108 GLN A CA 1
ATOM 862 C C . GLN A 1 108 ? -8.868 4.752 6.740 1.00 76.38 108 GLN A C 1
ATOM 864 O O . GLN A 1 108 ? -8.868 3.931 5.826 1.00 76.38 108 GLN A O 1
ATOM 869 N N . TRP A 1 109 ? -8.567 6.041 6.563 1.00 74.94 109 TRP A N 1
ATOM 870 C CA . TRP A 1 109 ? -8.218 6.649 5.277 1.00 74.94 109 TRP A CA 1
ATOM 871 C C . TRP A 1 109 ? -6.739 6.474 4.883 1.00 74.94 109 TRP A C 1
ATOM 873 O O . TRP A 1 109 ? -6.294 6.986 3.858 1.00 74.94 109 TRP A O 1
ATOM 883 N N . TRP A 1 110 ? -5.956 5.741 5.675 1.00 78.31 110 TRP A N 1
ATOM 884 C CA . TRP A 1 110 ? -4.581 5.387 5.332 1.00 78.31 110 TRP A CA 1
ATOM 885 C C . TRP A 1 110 ? -4.490 3.906 4.953 1.00 78.31 110 TRP A C 1
ATOM 887 O O . TRP A 1 110 ? -4.373 3.055 5.841 1.00 78.31 110 TRP A O 1
ATOM 897 N N . PRO A 1 111 ? -4.573 3.547 3.660 1.00 67.75 111 PRO A N 1
ATOM 898 C CA . PRO A 1 111 ? -4.493 2.150 3.242 1.00 67.75 111 PRO A CA 1
ATOM 899 C C . PRO A 1 111 ? -3.044 1.634 3.154 1.00 67.75 111 PRO A C 1
ATOM 901 O O . PRO A 1 111 ? -2.834 0.427 3.227 1.00 67.75 111 PRO A O 1
ATOM 904 N N . GLY A 1 112 ? -2.057 2.536 3.069 1.00 81.56 112 GLY A N 1
ATOM 905 C CA . GLY A 1 112 ? -0.622 2.240 2.981 1.00 81.56 112 GLY A CA 1
ATOM 906 C C . GLY A 1 112 ? 0.009 2.808 1.706 1.00 81.56 112 GLY A C 1
ATOM 907 O O . GLY A 1 112 ? -0.531 2.625 0.616 1.00 81.56 112 GLY A O 1
ATOM 908 N N . PHE A 1 113 ? 1.138 3.503 1.831 1.00 86.25 113 PHE A N 1
ATOM 909 C CA . PHE A 1 113 ? 1.903 4.054 0.707 1.00 86.25 113 PHE A CA 1
ATOM 910 C C . PHE A 1 113 ? 2.804 3.034 0.005 1.00 86.25 113 PHE A C 1
ATOM 912 O O . PHE A 1 113 ? 3.119 3.202 -1.172 1.00 86.25 113 PHE A O 1
ATOM 919 N N . ALA A 1 114 ? 3.184 1.952 0.677 1.00 87.12 114 ALA A N 1
ATOM 920 C CA . ALA A 1 114 ? 4.034 0.903 0.134 1.00 87.12 114 ALA A CA 1
ATOM 921 C C . ALA A 1 114 ? 3.396 0.175 -1.063 1.00 87.12 114 ALA A C 1
ATOM 923 O O . ALA A 1 114 ? 4.108 -0.470 -1.825 1.00 87.12 114 ALA A O 1
ATOM 924 N N . ILE A 1 115 ? 2.081 0.309 -1.287 1.00 90.00 115 ILE A N 1
ATOM 925 C CA . ILE A 1 115 ? 1.406 -0.286 -2.447 1.00 90.00 115 ILE A CA 1
ATOM 926 C C . ILE A 1 115 ? 1.829 0.354 -3.779 1.00 90.00 115 ILE A C 1
ATOM 928 O O . ILE A 1 115 ? 1.918 -0.343 -4.783 1.00 90.00 115 ILE A O 1
ATOM 932 N N . PHE A 1 116 ? 2.143 1.654 -3.806 1.00 90.38 116 PHE A N 1
ATOM 933 C CA . PHE A 1 116 ? 2.544 2.363 -5.030 1.00 90.38 116 PHE A CA 1
ATOM 934 C C . PHE A 1 116 ? 3.819 1.808 -5.675 1.00 90.38 116 PHE A C 1
ATOM 936 O O . PHE A 1 116 ? 3.788 1.492 -6.864 1.00 90.38 116 PHE A O 1
ATOM 943 N N . PRO A 1 117 ? 4.931 1.639 -4.938 1.00 86.81 117 PRO A N 1
ATOM 944 C CA . PRO A 1 117 ? 6.135 1.039 -5.501 1.00 86.81 117 PRO A CA 1
ATOM 945 C C . PRO A 1 117 ? 5.924 -0.422 -5.913 1.00 86.81 117 PRO A C 1
ATOM 947 O O . PRO A 1 117 ? 6.521 -0.852 -6.895 1.00 86.81 117 PRO A O 1
ATOM 950 N N . VAL A 1 118 ? 5.037 -1.166 -5.241 1.00 89.19 118 VAL A N 1
ATOM 951 C CA . VAL A 1 118 ? 4.677 -2.534 -5.657 1.00 89.19 118 VAL A CA 1
ATOM 952 C C . VAL A 1 118 ? 3.902 -2.531 -6.977 1.00 89.19 118 VAL A C 1
ATOM 954 O O . VAL A 1 118 ? 4.225 -3.294 -7.882 1.00 89.19 118 VAL A O 1
ATOM 957 N N . VAL A 1 119 ? 2.924 -1.636 -7.128 1.00 91.06 119 VAL A N 1
ATOM 958 C CA . VAL A 1 119 ? 2.181 -1.447 -8.385 1.00 91.06 119 VAL A CA 1
ATOM 959 C C . VAL A 1 119 ? 3.118 -1.029 -9.518 1.00 91.06 119 VAL A C 1
ATOM 961 O O . VAL A 1 119 ? 3.001 -1.540 -10.630 1.00 91.06 119 VAL A O 1
ATOM 964 N N . PHE A 1 120 ? 4.073 -0.138 -9.242 1.00 89.31 120 PHE A N 1
ATOM 965 C CA . PHE A 1 120 ? 5.087 0.253 -10.217 1.00 89.31 120 PHE A CA 1
ATOM 966 C C . PHE A 1 120 ? 5.956 -0.940 -10.632 1.00 89.31 120 PHE A C 1
ATOM 968 O O . PHE A 1 120 ? 6.141 -1.163 -11.825 1.00 89.31 120 PHE A O 1
ATOM 975 N N . ALA A 1 121 ? 6.421 -1.751 -9.675 1.00 85.75 121 ALA A N 1
ATOM 976 C CA . ALA A 1 121 ? 7.174 -2.969 -9.969 1.00 85.75 121 ALA A CA 1
ATOM 977 C C . ALA A 1 121 ? 6.375 -3.926 -10.872 1.00 85.75 121 ALA A C 1
ATOM 979 O O . ALA A 1 121 ? 6.892 -4.362 -11.900 1.00 85.75 121 ALA A O 1
ATOM 980 N N . MET A 1 122 ? 5.095 -4.166 -10.557 1.00 88.44 122 MET A N 1
ATOM 981 C CA . MET A 1 122 ? 4.203 -4.993 -11.383 1.00 88.44 122 MET A CA 1
ATOM 982 C C . MET A 1 122 ? 4.016 -4.432 -12.799 1.00 88.44 122 MET A C 1
ATOM 984 O O . MET A 1 122 ? 3.997 -5.197 -13.762 1.00 88.44 122 MET A O 1
ATOM 988 N N . LEU A 1 123 ? 3.889 -3.108 -12.950 1.00 89.25 123 LEU A N 1
ATOM 989 C CA . LEU A 1 123 ? 3.765 -2.462 -14.259 1.00 89.25 123 LEU A CA 1
ATOM 990 C C . LEU A 1 123 ? 5.010 -2.689 -15.116 1.00 89.25 123 LEU A C 1
ATOM 992 O O . LEU A 1 123 ? 4.890 -3.064 -16.283 1.00 89.25 123 LEU A O 1
ATOM 996 N N . VAL A 1 124 ? 6.194 -2.485 -14.541 1.00 86.00 124 VAL A N 1
ATOM 997 C CA . VAL A 1 124 ? 7.464 -2.667 -15.252 1.00 86.00 124 VAL A CA 1
ATOM 998 C C . VAL A 1 124 ? 7.655 -4.152 -15.617 1.00 86.00 124 VAL A C 1
ATOM 1000 O O . VAL A 1 124 ? 8.004 -4.459 -16.758 1.00 86.00 124 VAL A O 1
ATOM 1003 N N . GLU A 1 125 ? 7.336 -5.083 -14.708 1.00 85.56 125 GLU A N 1
ATOM 1004 C CA . GLU A 1 125 ? 7.343 -6.527 -14.995 1.00 85.56 125 GLU A CA 1
ATOM 1005 C C . GLU A 1 125 ? 6.382 -6.902 -16.134 1.00 85.56 125 GLU A C 1
ATOM 1007 O O . GLU A 1 125 ? 6.765 -7.653 -17.028 1.00 85.56 125 GLU A O 1
ATOM 1012 N N . CYS A 1 126 ? 5.166 -6.347 -16.170 1.00 87.50 126 CYS A N 1
ATOM 1013 C CA . CYS A 1 126 ? 4.204 -6.609 -17.247 1.00 87.50 126 CYS A CA 1
ATOM 1014 C C . CYS A 1 126 ? 4.671 -6.051 -18.598 1.00 87.50 126 CYS A C 1
ATOM 1016 O O . CYS A 1 126 ? 4.559 -6.735 -19.617 1.00 87.50 126 CYS A O 1
ATOM 1018 N N . ILE A 1 127 ? 5.214 -4.827 -18.611 1.00 87.12 127 ILE A N 1
ATOM 1019 C CA . ILE A 1 127 ? 5.736 -4.172 -19.821 1.00 87.12 127 ILE A CA 1
ATOM 1020 C C . ILE A 1 127 ? 6.826 -5.027 -20.473 1.00 87.12 127 ILE A C 1
ATOM 1022 O O . ILE A 1 127 ? 6.849 -5.190 -21.694 1.00 87.12 127 ILE A O 1
ATOM 1026 N N . PHE A 1 128 ? 7.708 -5.607 -19.663 1.00 82.88 128 PHE A N 1
ATOM 1027 C CA . PHE A 1 128 ? 8.813 -6.417 -20.160 1.00 82.88 128 PHE A CA 1
ATOM 1028 C C . PHE A 1 128 ? 8.505 -7.908 -20.280 1.00 82.88 128 PHE A C 1
ATOM 1030 O O . PHE A 1 128 ? 9.198 -8.597 -21.029 1.00 82.88 128 PHE A O 1
ATOM 1037 N N . GLY A 1 129 ? 7.485 -8.414 -19.593 1.00 83.12 129 GLY A N 1
ATOM 1038 C CA . GLY A 1 129 ? 7.005 -9.789 -19.727 1.00 83.12 129 GLY A CA 1
ATOM 1039 C C . GLY A 1 129 ? 6.212 -10.031 -21.015 1.00 83.12 129 GLY A C 1
ATOM 1040 O O . GLY A 1 129 ? 6.168 -11.161 -21.494 1.00 83.12 129 GLY A O 1
ATOM 1041 N N . LEU A 1 130 ? 5.635 -8.978 -21.606 1.00 85.12 130 LEU A N 1
ATOM 1042 C CA . LEU A 1 130 ? 4.797 -9.039 -22.809 1.00 85.12 130 LEU A CA 1
ATOM 1043 C C . LEU A 1 130 ? 5.426 -8.256 -23.981 1.00 85.12 130 LEU A C 1
ATOM 1045 O O . LEU A 1 130 ? 4.907 -7.208 -24.381 1.00 85.12 130 LEU A O 1
ATOM 1049 N N . PRO A 1 131 ? 6.553 -8.727 -24.552 1.00 79.56 131 PRO A N 1
ATOM 1050 C CA . PRO A 1 131 ? 7.168 -8.058 -25.692 1.00 79.56 131 PRO A CA 1
ATOM 1051 C C . PRO A 1 131 ? 6.239 -8.098 -26.917 1.00 79.56 131 PRO A C 1
ATOM 1053 O O . PRO A 1 131 ? 5.618 -9.118 -27.203 1.00 79.56 131 PRO A O 1
ATOM 1056 N N . GLY A 1 132 ? 6.171 -6.992 -27.663 1.00 79.88 132 GLY A N 1
ATOM 1057 C CA . GLY A 1 132 ? 5.395 -6.891 -28.909 1.00 79.88 132 GLY A CA 1
ATOM 1058 C C . GLY A 1 132 ? 4.034 -6.197 -28.786 1.00 79.88 132 GLY A C 1
ATOM 1059 O O . GLY A 1 132 ? 3.417 -5.907 -29.807 1.00 79.88 132 GLY A O 1
ATOM 1060 N N . LEU A 1 133 ? 3.582 -5.870 -27.571 1.00 86.81 133 LEU A N 1
ATOM 1061 C CA . LEU A 1 133 ? 2.419 -5.006 -27.343 1.00 86.81 133 LEU A CA 1
ATOM 1062 C C . LEU A 1 133 ? 2.851 -3.555 -27.103 1.00 86.81 133 LEU A C 1
ATOM 1064 O O . LEU A 1 133 ? 3.967 -3.285 -26.660 1.00 86.81 133 LEU A O 1
ATOM 1068 N N . SER A 1 134 ? 1.956 -2.600 -27.369 1.00 88.94 134 SER A N 1
ATOM 1069 C CA . SER A 1 134 ? 2.228 -1.200 -27.044 1.00 88.94 134 SER A CA 1
ATOM 1070 C C . SER A 1 134 ? 2.226 -0.995 -25.526 1.00 88.94 134 SER A C 1
ATOM 1072 O O . SER A 1 134 ? 1.323 -1.436 -24.814 1.00 88.94 134 SER A O 1
ATOM 1074 N N . PHE A 1 135 ? 3.232 -0.288 -25.012 1.00 87.88 135 PHE A N 1
ATOM 1075 C CA . PHE A 1 135 ? 3.392 -0.062 -23.571 1.00 87.88 135 PHE A CA 1
ATOM 1076 C C . PHE A 1 135 ? 2.198 0.666 -22.941 1.00 87.88 135 PHE A C 1
ATOM 1078 O O . PHE A 1 135 ? 1.802 0.371 -21.817 1.00 87.88 135 PHE A O 1
ATOM 1085 N N . SER A 1 136 ? 1.579 1.575 -23.699 1.00 90.69 136 SER A N 1
ATOM 1086 C CA . SER A 1 136 ? 0.361 2.263 -23.279 1.00 90.69 136 SER A CA 1
ATOM 1087 C C . SER A 1 136 ? -0.816 1.293 -23.120 1.00 90.69 136 SER A C 1
ATOM 1089 O O . SER A 1 136 ? -1.530 1.373 -22.123 1.00 90.69 136 SER A O 1
ATOM 1091 N N . LEU A 1 137 ? -0.982 0.328 -24.035 1.00 92.56 137 LEU A N 1
ATOM 1092 C CA . LEU A 1 137 ? -2.028 -0.693 -23.927 1.00 92.56 137 LEU A CA 1
ATOM 1093 C C . LEU A 1 137 ? -1.817 -1.560 -22.685 1.00 92.56 137 LEU A C 1
ATOM 1095 O O . LEU A 1 137 ? -2.774 -1.786 -21.949 1.00 92.56 137 LEU A O 1
ATOM 1099 N N . ILE A 1 138 ? -0.578 -1.977 -22.404 1.00 91.75 138 ILE A N 1
ATOM 1100 C CA . ILE A 1 138 ? -0.253 -2.745 -21.190 1.00 91.75 138 ILE A CA 1
ATOM 1101 C C . ILE A 1 138 ? -0.644 -1.956 -19.932 1.00 91.75 138 ILE A C 1
ATOM 1103 O O . ILE A 1 138 ? -1.295 -2.508 -19.047 1.00 91.75 138 ILE A O 1
ATOM 1107 N N . ALA A 1 139 ? -0.321 -0.660 -19.868 1.00 92.81 139 ALA A N 1
ATOM 1108 C CA . ALA A 1 139 ? -0.678 0.189 -18.731 1.00 92.81 139 ALA A CA 1
ATOM 1109 C C . ALA A 1 139 ? -2.201 0.332 -18.548 1.00 92.81 139 ALA A C 1
ATOM 1111 O O . ALA A 1 139 ? -2.693 0.215 -17.424 1.00 92.81 139 ALA A O 1
ATOM 1112 N N . TYR A 1 140 ? -2.960 0.530 -19.633 1.00 94.62 140 TYR A N 1
ATOM 1113 C CA . TYR A 1 140 ? -4.425 0.609 -19.572 1.00 94.62 140 TYR A CA 1
ATOM 1114 C C . TYR A 1 140 ? -5.066 -0.715 -19.154 1.00 94.62 140 TYR A C 1
ATOM 1116 O O . TYR A 1 140 ? -5.974 -0.718 -18.322 1.00 94.62 140 TYR A O 1
ATOM 1124 N N . VAL A 1 141 ? -4.588 -1.838 -19.695 1.00 95.31 141 VAL A N 1
ATOM 1125 C CA . VAL A 1 141 ? -5.085 -3.170 -19.330 1.00 95.31 141 VAL A CA 1
ATOM 1126 C C . VAL A 1 141 ? -4.781 -3.462 -17.866 1.00 95.31 141 VAL A C 1
ATOM 1128 O O . VAL A 1 141 ? -5.679 -3.869 -17.136 1.00 95.31 141 VAL A O 1
ATOM 1131 N N . LEU A 1 142 ? -3.559 -3.195 -17.402 1.00 93.94 142 LEU A N 1
ATOM 1132 C CA . LEU A 1 142 ? -3.190 -3.415 -16.005 1.00 93.94 142 LEU A CA 1
ATOM 1133 C C . LEU A 1 142 ? -4.011 -2.529 -15.055 1.00 93.94 142 LEU A C 1
ATOM 1135 O O . LEU A 1 142 ? -4.503 -3.005 -14.032 1.00 93.94 142 LEU A O 1
ATOM 1139 N N . ALA A 1 143 ? -4.239 -1.266 -15.418 1.00 95.00 143 ALA A N 1
ATOM 1140 C CA . ALA A 1 143 ? -5.117 -0.379 -14.664 1.00 95.00 143 ALA A CA 1
ATOM 1141 C C . ALA A 1 143 ? -6.560 -0.913 -14.609 1.00 95.00 143 ALA A C 1
ATOM 1143 O O . ALA A 1 143 ? -7.154 -0.948 -13.531 1.00 95.00 143 ALA A O 1
ATOM 1144 N N . ALA A 1 144 ? -7.109 -1.395 -15.729 1.00 95.44 144 ALA A N 1
ATOM 1145 C CA . ALA A 1 144 ? -8.429 -2.025 -15.762 1.00 95.44 144 ALA A CA 1
ATOM 1146 C C . ALA A 1 144 ? -8.483 -3.291 -14.886 1.00 95.44 144 ALA A C 1
ATOM 1148 O O . ALA A 1 144 ? -9.449 -3.496 -14.146 1.00 95.44 144 ALA A O 1
ATOM 1149 N N . VAL A 1 145 ? -7.418 -4.099 -14.898 1.00 95.38 145 VAL A N 1
ATOM 1150 C CA . VAL A 1 145 ? -7.274 -5.266 -14.020 1.00 95.38 145 VAL A CA 1
ATOM 1151 C C . VAL A 1 145 ? -7.296 -4.841 -12.555 1.00 95.38 145 VAL A C 1
ATOM 1153 O O . VAL A 1 145 ? -8.025 -5.456 -11.782 1.00 95.38 145 VAL A O 1
ATOM 1156 N N . PHE A 1 146 ? -6.587 -3.788 -12.143 1.00 94.62 146 PHE A N 1
ATOM 1157 C CA . PHE A 1 146 ? -6.667 -3.277 -10.766 1.00 94.62 146 PHE A CA 1
ATOM 1158 C C . PHE A 1 146 ? -8.063 -2.760 -10.404 1.00 94.62 146 PHE A C 1
ATOM 1160 O O . PHE A 1 146 ? -8.538 -3.026 -9.296 1.00 94.62 146 PHE A O 1
ATOM 1167 N N . VAL A 1 147 ? -8.750 -2.095 -11.341 1.00 95.38 147 VAL A N 1
ATOM 1168 C CA . VAL A 1 147 ? -10.122 -1.599 -11.138 1.00 95.38 147 VAL A CA 1
ATOM 1169 C C . VAL A 1 147 ? -11.104 -2.717 -10.810 1.00 95.38 147 VAL A C 1
ATOM 1171 O O . VAL A 1 147 ? -11.982 -2.530 -9.969 1.00 95.38 147 VAL A O 1
ATOM 1174 N N . VAL A 1 148 ? -10.935 -3.888 -11.419 1.00 95.50 148 VAL A N 1
ATOM 1175 C CA . VAL A 1 148 ? -11.806 -5.047 -11.186 1.00 95.50 148 VAL A CA 1
ATOM 1176 C C . VAL A 1 148 ? -11.302 -5.914 -10.029 1.00 95.50 148 VAL A C 1
ATOM 1178 O O . VAL A 1 148 ? -12.075 -6.289 -9.147 1.00 95.50 148 VAL A O 1
ATOM 1181 N N . SER A 1 149 ? -10.007 -6.226 -9.999 1.00 93.75 149 SER A N 1
ATOM 1182 C CA . SER A 1 149 ? -9.424 -7.178 -9.047 1.00 93.75 149 SER A CA 1
ATOM 1183 C C . SER A 1 149 ? -9.423 -6.660 -7.612 1.00 93.75 149 SER A C 1
ATOM 1185 O O . SER A 1 149 ? -9.805 -7.408 -6.719 1.00 93.75 149 SER A O 1
ATOM 1187 N N . ILE A 1 150 ? -9.075 -5.394 -7.354 1.00 93.81 150 ILE A N 1
ATOM 1188 C CA . ILE A 1 150 ? -9.016 -4.852 -5.985 1.00 93.81 150 ILE A CA 1
ATOM 1189 C C . ILE A 1 150 ? -10.376 -4.945 -5.266 1.00 93.81 150 ILE A C 1
ATOM 1191 O O . ILE A 1 150 ? -10.421 -5.509 -4.165 1.00 93.81 150 ILE A O 1
ATOM 1195 N N . PRO A 1 151 ? -11.501 -4.446 -5.822 1.00 93.00 151 PRO A N 1
ATOM 1196 C CA . PRO A 1 151 ? -12.797 -4.587 -5.164 1.00 93.00 151 PRO A CA 1
ATOM 1197 C C . PRO A 1 151 ? -13.253 -6.048 -5.091 1.00 93.00 151 PRO A C 1
ATOM 1199 O O . PRO A 1 151 ? -13.820 -6.438 -4.069 1.00 93.00 151 PRO A O 1
ATOM 1202 N N . LEU A 1 152 ? -12.966 -6.866 -6.111 1.00 93.81 152 LEU A N 1
ATOM 1203 C CA . LEU A 1 152 ? -13.313 -8.288 -6.120 1.00 93.81 152 LEU A CA 1
ATOM 1204 C C . LEU A 1 152 ? -12.577 -9.067 -5.017 1.00 93.81 152 LEU A C 1
ATOM 1206 O O . LEU A 1 152 ? -13.217 -9.780 -4.247 1.00 93.81 152 LEU A O 1
ATOM 1210 N N . LEU A 1 153 ? -11.259 -8.894 -4.886 1.00 93.06 153 LEU A N 1
ATOM 1211 C CA . LEU A 1 153 ? -10.451 -9.520 -3.836 1.00 93.06 153 LEU A CA 1
ATOM 1212 C C . LEU A 1 153 ? -10.836 -8.989 -2.456 1.00 93.06 153 LEU A C 1
ATOM 1214 O O . LEU A 1 153 ? -10.939 -9.767 -1.511 1.00 93.06 153 LEU A O 1
ATOM 1218 N N . THR A 1 154 ? -11.112 -7.690 -2.327 1.00 91.38 154 THR A N 1
ATOM 1219 C CA . THR A 1 154 ? -11.588 -7.120 -1.056 1.00 91.38 154 THR A CA 1
ATOM 1220 C C . THR A 1 154 ? -12.928 -7.738 -0.649 1.00 91.38 154 THR A C 1
ATOM 1222 O O . THR A 1 154 ? -13.132 -8.076 0.518 1.00 91.38 154 THR A O 1
ATOM 1225 N N . PHE A 1 155 ? -13.848 -7.915 -1.600 1.00 91.25 155 PHE A N 1
ATOM 1226 C CA . PHE A 1 155 ? -15.123 -8.589 -1.367 1.00 91.25 155 PHE A CA 1
ATOM 1227 C C . PHE A 1 155 ? -14.931 -10.064 -0.995 1.00 91.25 155 PHE A C 1
ATOM 1229 O O . PHE A 1 155 ? -15.541 -10.539 -0.035 1.00 91.25 155 PHE A O 1
ATOM 1236 N N . LEU A 1 156 ? -14.044 -10.768 -1.699 1.00 92.00 156 LEU A N 1
ATOM 1237 C CA . LEU A 1 156 ? -13.718 -12.162 -1.419 1.00 92.00 156 LEU A CA 1
ATOM 1238 C C . LEU A 1 156 ? -13.128 -12.329 -0.013 1.00 92.00 156 LEU A C 1
ATOM 1240 O O . LEU A 1 156 ? -13.581 -13.191 0.732 1.00 92.00 156 LEU A O 1
ATOM 1244 N N . LEU A 1 157 ? -12.193 -11.465 0.390 1.00 90.56 157 LEU A N 1
ATOM 1245 C CA . LEU A 1 157 ? -11.609 -11.470 1.735 1.00 90.56 157 LEU A CA 1
ATOM 1246 C C . LEU A 1 157 ? -12.647 -11.159 2.814 1.00 90.56 157 LEU A C 1
ATOM 1248 O O . LEU A 1 157 ? -12.646 -11.801 3.862 1.00 90.56 157 LEU A O 1
ATOM 1252 N N . ARG A 1 158 ? -13.571 -10.222 2.560 1.00 89.12 158 ARG A N 1
ATOM 1253 C CA . ARG A 1 158 ? -14.702 -9.969 3.470 1.00 89.12 158 ARG A CA 1
ATOM 1254 C C . ARG A 1 158 ? -15.565 -11.210 3.663 1.00 89.12 158 ARG A C 1
ATOM 1256 O O . ARG A 1 158 ? -16.002 -11.456 4.781 1.00 89.12 158 ARG A O 1
ATOM 1263 N N . ARG A 1 159 ? -15.807 -11.973 2.595 1.00 88.31 159 ARG A N 1
ATOM 1264 C CA . ARG A 1 159 ? -16.605 -13.202 2.647 1.00 88.31 159 ARG A CA 1
ATOM 1265 C C . ARG A 1 159 ? -15.855 -14.357 3.311 1.00 88.31 159 ARG A C 1
ATOM 1267 O O . ARG A 1 159 ? -16.470 -15.099 4.064 1.00 88.31 159 ARG A O 1
ATOM 1274 N N . LEU A 1 160 ? -14.559 -14.499 3.036 1.00 89.12 160 LEU A N 1
ATOM 1275 C CA . LEU A 1 160 ? -13.727 -15.585 3.554 1.00 89.12 160 LEU A CA 1
ATOM 1276 C C . LEU A 1 160 ? -13.453 -15.436 5.055 1.00 89.12 160 LEU A C 1
ATOM 1278 O O . LEU A 1 160 ? -13.536 -16.411 5.789 1.00 89.12 160 LEU A O 1
ATOM 1282 N N . LEU A 1 161 ? -13.123 -14.220 5.500 1.00 85.38 161 LEU A N 1
ATOM 1283 C CA . LEU A 1 161 ? -12.735 -13.953 6.888 1.00 85.38 161 LEU A CA 1
ATOM 1284 C C . LEU A 1 161 ? -13.926 -13.593 7.780 1.00 85.38 161 LEU A C 1
ATOM 1286 O O . LEU A 1 161 ? -13.790 -13.676 8.993 1.00 85.38 161 LEU A O 1
ATOM 1290 N N . GLY A 1 162 ? -15.065 -13.208 7.186 1.00 81.31 162 GLY A N 1
ATOM 1291 C CA . GLY A 1 162 ? -16.352 -12.962 7.844 1.00 81.31 162 GLY A CA 1
ATOM 1292 C C . GLY A 1 162 ? -16.294 -11.903 8.946 1.00 81.31 162 GLY A C 1
ATOM 1293 O O . GLY A 1 162 ? -16.617 -10.722 8.746 1.00 81.31 162 GLY A O 1
ATOM 1294 N N . ASP A 1 163 ? -15.852 -12.329 10.120 1.00 85.50 163 ASP A N 1
ATOM 1295 C CA . ASP A 1 163 ? -15.800 -11.530 11.325 1.00 85.50 163 ASP A CA 1
ATOM 1296 C C . ASP A 1 163 ? -14.817 -10.366 11.213 1.00 85.50 163 ASP A C 1
ATOM 1298 O O . ASP A 1 163 ? -13.736 -10.420 10.617 1.00 85.50 163 ASP A O 1
ATOM 1302 N N . ARG A 1 164 ? -15.230 -9.228 11.774 1.00 83.50 164 ARG A N 1
ATOM 1303 C CA . ARG A 1 164 ? -14.392 -8.023 11.819 1.00 83.50 164 ARG A CA 1
ATOM 1304 C C . ARG A 1 164 ? -13.158 -8.234 12.695 1.00 83.50 164 ARG A C 1
ATOM 1306 O O . ARG A 1 164 ? -12.115 -7.666 12.385 1.00 83.50 164 ARG A O 1
ATOM 1313 N N . ASP A 1 165 ? -13.284 -9.046 13.740 1.00 85.44 165 ASP A N 1
ATOM 1314 C CA . ASP A 1 165 ? -12.206 -9.327 14.689 1.00 85.44 165 ASP A CA 1
ATOM 1315 C C . ASP A 1 165 ? -11.107 -10.172 14.049 1.00 85.44 165 ASP A C 1
ATOM 1317 O O . ASP A 1 165 ? -9.954 -9.756 14.047 1.00 85.44 165 ASP A O 1
ATOM 1321 N N . VAL A 1 166 ? -11.475 -11.270 13.380 1.00 88.12 166 VAL A N 1
ATOM 1322 C CA . VAL A 1 166 ? -10.526 -12.140 12.665 1.00 88.12 166 VAL A CA 1
ATOM 1323 C C . VAL A 1 166 ? -9.758 -11.353 11.603 1.00 88.12 166 VAL A C 1
ATOM 1325 O O . VAL A 1 166 ? -8.541 -11.474 11.485 1.00 88.12 166 VAL A O 1
ATOM 1328 N N . ARG A 1 167 ? -10.436 -10.466 10.863 1.00 90.62 167 ARG A N 1
ATOM 1329 C CA . ARG A 1 167 ? -9.769 -9.575 9.896 1.00 90.62 167 ARG A CA 1
ATOM 1330 C C . ARG A 1 167 ? -8.764 -8.632 10.555 1.00 90.62 167 ARG A C 1
ATOM 1332 O O . ARG A 1 167 ? -7.751 -8.305 9.942 1.00 90.62 167 ARG A O 1
ATOM 1339 N N . LEU A 1 168 ? -9.052 -8.158 11.767 1.00 89.81 168 LEU A N 1
ATOM 1340 C CA . LEU A 1 168 ? -8.204 -7.210 12.492 1.00 89.81 168 LEU A CA 1
ATOM 1341 C C . LEU A 1 168 ? -6.983 -7.928 13.065 1.00 89.81 168 LEU A C 1
ATOM 1343 O O . LEU A 1 168 ? -5.866 -7.436 12.915 1.00 89.81 168 LEU A O 1
ATOM 1347 N N . GLU A 1 169 ? -7.185 -9.110 13.640 1.00 90.44 169 GLU A N 1
ATOM 1348 C CA . GLU A 1 169 ? -6.112 -9.994 14.099 1.00 90.44 169 GLU A CA 1
ATOM 1349 C C . GLU A 1 169 ? -5.203 -10.403 12.941 1.00 90.44 169 GLU A C 1
ATOM 1351 O O . GLU A 1 169 ? -3.982 -10.308 13.053 1.00 90.44 169 GLU A O 1
ATOM 1356 N N . MET A 1 170 ? -5.777 -10.763 11.792 1.00 92.38 170 MET A N 1
ATOM 1357 C CA . MET A 1 170 ? -4.994 -11.142 10.620 1.00 92.38 170 MET A CA 1
ATOM 1358 C C . MET A 1 170 ? -4.206 -9.960 10.049 1.00 92.38 170 MET A C 1
ATOM 1360 O O . MET A 1 170 ? -3.041 -10.124 9.692 1.00 92.38 170 MET A O 1
ATOM 1364 N N . LEU A 1 171 ? -4.789 -8.755 10.032 1.00 92.12 171 LEU A N 1
ATOM 1365 C CA . LEU A 1 171 ? -4.068 -7.536 9.658 1.00 92.12 171 LEU A CA 1
ATOM 1366 C C . LEU A 1 171 ? -2.934 -7.222 10.648 1.00 92.12 171 LEU A C 1
ATOM 1368 O O . LEU A 1 171 ? -1.856 -6.804 10.228 1.00 92.12 171 LEU A O 1
ATOM 1372 N N . PHE A 1 172 ? -3.149 -7.428 11.950 1.00 93.06 172 PHE A N 1
ATOM 1373 C CA . PHE A 1 172 ? -2.128 -7.229 12.980 1.00 93.06 172 PHE A CA 1
ATOM 1374 C C . PHE A 1 172 ? -0.965 -8.220 12.827 1.00 93.06 172 PHE A C 1
ATOM 1376 O O . PHE A 1 172 ? 0.191 -7.806 12.735 1.00 93.06 172 PHE A O 1
ATOM 1383 N N . LEU A 1 173 ? -1.269 -9.517 12.738 1.00 94.06 173 LEU A N 1
ATOM 1384 C CA . LEU A 1 173 ? -0.269 -10.575 12.592 1.00 94.06 173 LEU A CA 1
ATOM 1385 C C . LEU A 1 173 ? 0.497 -10.449 11.275 1.00 94.06 173 LEU A C 1
ATOM 1387 O O . LEU A 1 173 ? 1.720 -10.559 11.264 1.00 94.06 173 LEU A O 1
ATOM 1391 N N . SER A 1 174 ? -0.192 -10.156 10.174 1.00 93.75 174 SER A N 1
ATOM 1392 C CA . SER A 1 174 ? 0.457 -9.977 8.877 1.00 93.75 174 SER A CA 1
ATOM 1393 C C . SER A 1 174 ? 1.388 -8.758 8.866 1.00 93.75 174 SER A C 1
ATOM 1395 O O . SER A 1 174 ? 2.499 -8.843 8.350 1.00 93.75 174 SER A O 1
ATOM 1397 N N . ASN A 1 175 ? 1.020 -7.646 9.516 1.00 93.12 175 ASN A N 1
ATOM 1398 C CA . ASN A 1 175 ? 1.938 -6.513 9.702 1.00 93.12 175 ASN A CA 1
ATOM 1399 C C . ASN A 1 175 ? 3.165 -6.863 10.548 1.00 93.12 175 ASN A C 1
ATOM 1401 O O . ASN A 1 175 ? 4.261 -6.395 10.246 1.00 93.12 175 ASN A O 1
ATOM 1405 N N . LEU A 1 176 ? 3.005 -7.704 11.572 1.00 93.31 176 LEU A N 1
ATOM 1406 C CA . LEU A 1 176 ? 4.129 -8.196 12.368 1.00 93.31 176 LEU A CA 1
ATOM 1407 C C . LEU A 1 176 ? 5.070 -9.052 11.509 1.00 93.31 176 LEU A C 1
ATOM 1409 O O . LEU A 1 176 ? 6.282 -8.854 11.550 1.00 93.31 176 LEU A O 1
ATOM 1413 N N . ILE A 1 177 ? 4.528 -9.943 10.674 1.00 93.00 177 ILE A N 1
ATOM 1414 C CA . ILE A 1 177 ? 5.331 -10.745 9.741 1.00 93.00 177 ILE A CA 1
ATOM 1415 C C . ILE A 1 177 ? 6.074 -9.838 8.752 1.00 93.00 177 ILE A C 1
ATOM 1417 O O . ILE A 1 177 ? 7.278 -10.014 8.564 1.00 93.00 177 ILE A O 1
ATOM 1421 N N . VAL A 1 178 ? 5.405 -8.837 8.165 1.00 91.75 178 VAL A N 1
ATOM 1422 C CA . VAL A 1 178 ? 6.068 -7.862 7.280 1.00 91.75 178 VAL A CA 1
ATOM 1423 C C . VAL A 1 178 ? 7.193 -7.141 8.010 1.00 91.75 178 VAL A C 1
ATOM 1425 O O . VAL A 1 178 ? 8.279 -7.031 7.452 1.00 91.75 178 VAL A O 1
ATOM 1428 N N . ALA A 1 179 ? 6.980 -6.705 9.253 1.00 90.75 179 ALA A N 1
ATOM 1429 C CA . ALA A 1 179 ? 8.017 -6.053 10.050 1.00 90.75 179 ALA A CA 1
ATOM 1430 C C . ALA A 1 179 ? 9.236 -6.961 10.256 1.00 90.75 179 ALA A C 1
ATOM 1432 O O . ALA A 1 179 ? 10.368 -6.536 10.031 1.00 90.75 179 ALA A O 1
ATOM 1433 N N . MET A 1 180 ? 9.011 -8.227 10.614 1.00 89.75 180 MET A N 1
ATOM 1434 C CA . MET A 1 180 ? 10.091 -9.197 10.806 1.00 89.75 180 MET A CA 1
ATOM 1435 C C . MET A 1 180 ? 10.869 -9.443 9.510 1.00 89.75 180 MET A C 1
ATOM 1437 O O . MET A 1 180 ? 12.100 -9.407 9.515 1.00 89.75 180 MET A O 1
ATOM 1441 N N . ILE A 1 181 ? 10.176 -9.646 8.385 1.00 87.56 181 ILE A N 1
ATOM 1442 C CA . ILE A 1 181 ? 10.830 -9.862 7.086 1.00 87.56 181 ILE A CA 1
ATOM 1443 C C . ILE A 1 181 ? 11.560 -8.593 6.629 1.00 87.56 181 ILE A C 1
ATOM 1445 O O . ILE A 1 181 ? 12.671 -8.692 6.112 1.00 87.56 181 ILE A O 1
ATOM 1449 N N . ALA A 1 182 ? 10.984 -7.409 6.848 1.00 84.88 182 ALA A N 1
ATOM 1450 C CA . ALA A 1 182 ? 11.600 -6.133 6.499 1.00 84.88 182 ALA A CA 1
ATOM 1451 C C . ALA A 1 182 ? 12.916 -5.917 7.257 1.00 84.88 182 ALA A C 1
ATOM 1453 O O . ALA A 1 182 ? 13.909 -5.542 6.640 1.00 84.88 182 ALA A O 1
ATOM 1454 N N . VAL A 1 183 ? 12.957 -6.230 8.557 1.00 84.06 183 VAL A N 1
ATOM 1455 C CA . VAL A 1 183 ? 14.193 -6.190 9.358 1.00 84.06 183 VAL A CA 1
ATOM 1456 C C . VAL A 1 183 ? 15.228 -7.185 8.828 1.00 84.06 183 VAL A C 1
ATOM 1458 O O . VAL A 1 183 ? 16.398 -6.846 8.673 1.00 84.06 183 VAL A O 1
ATOM 1461 N N . VAL A 1 184 ? 14.821 -8.413 8.496 1.00 82.25 184 VAL A N 1
ATOM 1462 C CA . VAL A 1 184 ? 15.745 -9.409 7.921 1.00 82.25 184 VAL A CA 1
ATOM 1463 C C . VAL A 1 184 ? 16.279 -8.959 6.557 1.00 82.25 184 VAL A C 1
ATOM 1465 O O . VAL A 1 184 ? 17.447 -9.200 6.242 1.00 82.25 184 VAL A O 1
ATOM 1468 N N . ALA A 1 185 ? 15.444 -8.307 5.746 1.00 76.06 185 ALA A N 1
ATOM 1469 C CA . ALA A 1 185 ? 15.838 -7.776 4.450 1.00 76.06 185 ALA A CA 1
ATOM 1470 C C . ALA A 1 185 ? 16.853 -6.634 4.600 1.00 76.06 185 ALA A C 1
ATOM 1472 O O . ALA A 1 185 ? 17.884 -6.668 3.934 1.00 76.06 185 ALA A O 1
ATOM 1473 N N . THR A 1 186 ? 16.620 -5.681 5.508 1.00 73.94 186 THR A N 1
ATOM 1474 C CA . THR A 1 186 ? 17.511 -4.525 5.721 1.00 73.94 186 THR A CA 1
ATOM 1475 C C . THR A 1 186 ? 18.861 -4.928 6.302 1.00 73.94 186 THR A C 1
ATOM 1477 O O . THR A 1 186 ? 19.891 -4.490 5.794 1.00 73.94 186 THR A O 1
ATOM 1480 N N . VAL A 1 187 ? 18.888 -5.833 7.285 1.00 67.88 187 VAL A N 1
ATOM 1481 C CA . VAL A 1 187 ? 20.142 -6.322 7.889 1.00 67.88 187 VAL A CA 1
ATOM 1482 C C . VAL A 1 187 ? 21.037 -7.016 6.860 1.00 67.88 187 VAL A C 1
ATOM 1484 O O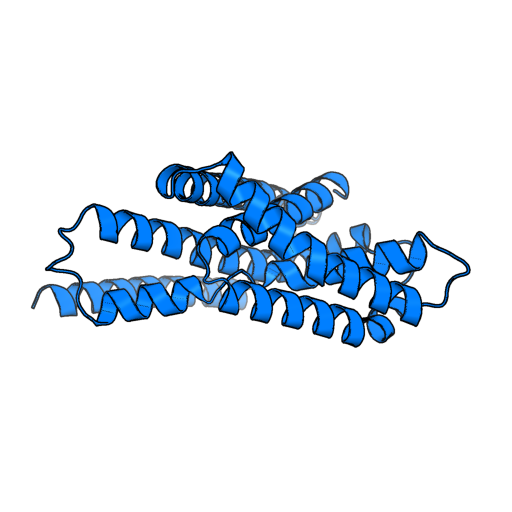 . VAL A 1 187 ? 22.255 -6.884 6.919 1.00 67.88 187 VAL A O 1
ATOM 1487 N N . ARG A 1 188 ? 20.453 -7.724 5.887 1.00 60.84 188 ARG A N 1
ATOM 1488 C CA . ARG A 1 188 ? 21.209 -8.388 4.812 1.00 60.84 188 ARG A CA 1
ATOM 1489 C C . ARG A 1 188 ? 21.845 -7.422 3.811 1.00 60.84 188 ARG A C 1
ATOM 1491 O O . ARG A 1 188 ? 22.736 -7.842 3.083 1.00 60.84 188 ARG A O 1
ATOM 1498 N N . VAL A 1 189 ? 21.367 -6.184 3.746 1.00 53.91 189 VAL A N 1
ATOM 1499 C CA . VAL A 1 189 ? 21.884 -5.155 2.836 1.00 53.91 189 VAL A CA 1
ATOM 1500 C C . VAL A 1 189 ? 22.893 -4.245 3.523 1.00 53.91 189 VAL A C 1
ATOM 1502 O O . VAL A 1 189 ? 23.860 -3.848 2.892 1.00 53.91 189 VAL A O 1
ATOM 1505 N N . SER A 1 190 ? 22.732 -3.987 4.821 1.00 53.00 190 SER A N 1
ATOM 1506 C CA . SER A 1 190 ? 23.639 -3.141 5.609 1.00 53.00 190 SER A CA 1
ATOM 1507 C C . SER A 1 190 ? 24.926 -3.835 6.074 1.00 53.00 190 SER A C 1
ATOM 1509 O O . SER A 1 190 ? 25.643 -3.280 6.905 1.00 53.00 190 SER A O 1
ATOM 1511 N N . THR A 1 191 ? 25.255 -5.022 5.558 1.00 49.38 191 THR A N 1
ATOM 1512 C CA . THR A 1 191 ? 26.542 -5.686 5.812 1.00 49.38 191 THR A CA 1
ATOM 1513 C C . THR A 1 191 ? 27.479 -5.633 4.599 1.00 49.38 191 THR A C 1
ATOM 1515 O O . THR A 1 191 ? 27.788 -6.672 4.010 1.00 49.38 191 THR A O 1
ATOM 1518 N N . PRO A 1 192 ? 28.037 -4.462 4.235 1.00 46.28 192 PRO A N 1
ATOM 1519 C CA . PRO A 1 192 ? 29.305 -4.454 3.525 1.00 46.28 192 PRO A CA 1
ATOM 1520 C C . PRO A 1 192 ? 30.350 -5.149 4.409 1.00 46.28 192 PRO A C 1
ATOM 1522 O O . PRO A 1 192 ? 30.492 -4.817 5.587 1.00 46.28 192 PRO A O 1
ATOM 1525 N N . GLN A 1 193 ? 31.131 -6.078 3.853 1.00 49.53 193 GLN A N 1
ATOM 1526 C CA . GLN A 1 193 ? 32.399 -6.537 4.440 1.00 49.53 193 GLN A CA 1
ATOM 1527 C C . GLN A 1 193 ? 33.445 -5.399 4.439 1.00 49.53 193 GLN A C 1
ATOM 1529 O O . GLN A 1 193 ? 34.544 -5.558 3.926 1.00 49.53 193 GLN A O 1
ATOM 1534 N N . ASN A 1 194 ? 33.115 -4.220 4.965 1.00 46.41 194 ASN A N 1
ATOM 1535 C CA . ASN A 1 194 ? 34.064 -3.132 5.150 1.00 46.41 194 ASN A CA 1
ATOM 1536 C C . ASN A 1 194 ? 33.831 -2.498 6.516 1.00 46.41 194 ASN A C 1
ATOM 1538 O O . ASN A 1 194 ? 32.932 -1.691 6.733 1.00 46.41 194 ASN A O 1
ATOM 1542 N N . SER A 1 195 ? 34.695 -2.885 7.442 1.00 49.81 195 SER A N 1
ATOM 1543 C CA . SER A 1 195 ? 34.715 -2.560 8.865 1.00 49.81 195 SER A CA 1
ATOM 1544 C C . SER A 1 195 ? 35.049 -1.097 9.207 1.00 49.81 195 SER A C 1
ATOM 1546 O O . SER A 1 195 ? 35.316 -0.814 10.369 1.00 49.81 195 SER A O 1
ATOM 1548 N N . ASN A 1 196 ? 35.036 -0.163 8.242 1.00 52.25 196 ASN A N 1
ATOM 1549 C CA . ASN A 1 196 ? 35.590 1.193 8.408 1.00 52.25 196 ASN A CA 1
ATOM 1550 C C . ASN A 1 196 ? 34.671 2.341 7.925 1.00 52.25 196 ASN A C 1
ATOM 1552 O O . ASN A 1 196 ? 35.160 3.416 7.580 1.00 52.25 196 ASN A O 1
ATOM 1556 N N . SER A 1 197 ? 33.349 2.166 7.875 1.00 60.53 197 SER A N 1
ATOM 1557 C CA . SER A 1 197 ? 32.432 3.286 7.595 1.00 60.53 197 SER A CA 1
ATOM 1558 C C . SER A 1 197 ? 32.246 4.174 8.844 1.00 60.53 197 SER A C 1
ATOM 1560 O O . SER A 1 197 ? 31.821 3.658 9.881 1.00 60.53 197 SER A O 1
ATOM 1562 N N . PRO A 1 198 ? 32.544 5.491 8.788 1.00 68.88 198 PRO A N 1
ATOM 1563 C CA . PRO A 1 198 ? 32.399 6.386 9.935 1.00 68.88 198 PRO A CA 1
ATOM 1564 C C . PRO A 1 198 ? 30.929 6.508 10.355 1.00 68.88 198 PRO A C 1
ATOM 1566 O O . PRO A 1 198 ? 30.038 6.637 9.515 1.00 68.88 198 PRO A O 1
ATOM 1569 N N . VAL A 1 199 ? 30.676 6.484 11.668 1.00 68.50 199 VAL A N 1
ATOM 1570 C CA . VAL A 1 199 ? 29.328 6.642 12.234 1.00 68.50 199 VAL A CA 1
ATOM 1571 C C . VAL A 1 199 ? 28.754 7.986 11.796 1.00 68.50 199 VAL A C 1
ATOM 1573 O O . VAL A 1 199 ? 29.293 9.044 12.126 1.00 68.50 199 VAL A O 1
ATOM 1576 N N . ASN A 1 200 ? 27.633 7.952 11.075 1.00 77.50 200 ASN A N 1
ATOM 1577 C CA . ASN A 1 200 ? 26.921 9.164 10.700 1.00 77.50 200 ASN A CA 1
ATOM 1578 C C . ASN A 1 200 ? 26.132 9.699 11.906 1.00 77.50 200 ASN A C 1
ATOM 1580 O O . ASN A 1 200 ? 24.953 9.396 12.098 1.00 77.50 200 ASN A O 1
ATOM 1584 N N . TRP A 1 201 ? 26.803 10.511 12.723 1.00 81.50 201 TRP A N 1
ATOM 1585 C CA . TRP A 1 201 ? 26.241 11.141 13.919 1.00 81.50 201 TRP A CA 1
ATOM 1586 C C . TRP A 1 201 ? 24.983 11.968 13.647 1.00 81.50 201 TRP A C 1
ATOM 1588 O O . TRP A 1 201 ? 24.125 12.062 14.523 1.00 81.50 201 TRP A O 1
ATOM 1598 N N . PHE A 1 202 ? 24.832 12.520 12.439 1.00 79.19 202 PHE A N 1
ATOM 1599 C CA . PHE A 1 202 ? 23.640 13.275 12.060 1.00 79.19 202 PHE A CA 1
ATOM 1600 C C . PHE A 1 202 ? 22.409 12.367 11.943 1.00 79.19 202 PHE A C 1
ATOM 1602 O O . PHE A 1 202 ? 21.346 12.693 12.471 1.00 79.19 202 PHE A O 1
ATOM 1609 N N . ALA A 1 203 ? 22.560 11.193 11.322 1.00 75.19 203 ALA A N 1
ATOM 1610 C CA . ALA A 1 203 ? 21.486 10.205 11.233 1.00 75.19 203 ALA A CA 1
ATOM 1611 C C . ALA A 1 203 ? 21.100 9.670 12.624 1.00 75.19 203 ALA A C 1
ATOM 1613 O O . ALA A 1 203 ? 19.915 9.615 12.959 1.00 75.19 203 ALA A O 1
ATOM 1614 N N . THR A 1 204 ? 22.089 9.358 13.468 1.00 78.69 204 THR A N 1
ATOM 1615 C CA . THR A 1 204 ? 21.857 8.887 14.844 1.00 78.69 204 THR A CA 1
ATOM 1616 C C . THR A 1 204 ? 21.148 9.940 15.696 1.00 78.69 204 THR A C 1
ATOM 1618 O O . THR A 1 204 ? 20.183 9.623 16.394 1.00 78.69 204 THR A O 1
ATOM 1621 N N . ALA A 1 205 ? 21.576 11.202 15.609 1.00 82.06 205 ALA A N 1
ATOM 1622 C CA . ALA A 1 205 ? 20.928 12.311 16.302 1.00 82.06 205 ALA A CA 1
ATOM 1623 C C . ALA A 1 205 ? 19.491 12.529 15.805 1.00 82.06 205 ALA A C 1
ATOM 1625 O O . ALA A 1 205 ? 18.591 12.743 16.617 1.00 82.06 205 ALA A O 1
ATOM 1626 N N . GLY A 1 206 ? 19.256 12.408 14.495 1.00 79.69 206 GLY A N 1
ATOM 1627 C CA . GLY A 1 206 ? 17.920 12.492 13.904 1.00 79.69 206 GLY A CA 1
ATOM 1628 C C . GLY A 1 206 ? 16.964 11.435 14.459 1.00 79.69 206 GLY A C 1
ATOM 1629 O O . GLY A 1 206 ? 15.852 11.768 14.872 1.00 79.69 206 GLY A O 1
ATOM 1630 N N . VAL A 1 207 ? 17.407 10.176 14.547 1.00 81.38 207 VAL A N 1
ATOM 1631 C CA . VAL A 1 207 ? 16.604 9.085 15.130 1.00 81.38 207 VAL A CA 1
ATOM 1632 C C . VAL A 1 207 ? 16.362 9.311 16.624 1.00 81.38 207 VAL A C 1
ATOM 1634 O O . VAL A 1 207 ? 15.228 9.181 17.085 1.00 81.38 207 VAL A O 1
ATOM 1637 N N . ALA A 1 208 ? 17.392 9.697 17.383 1.00 81.62 208 ALA A N 1
ATOM 1638 C CA . ALA A 1 208 ? 17.264 9.972 18.815 1.00 81.62 208 ALA A CA 1
ATOM 1639 C C . ALA A 1 208 ? 16.267 11.110 19.096 1.00 81.62 208 ALA A C 1
ATOM 1641 O O . ALA A 1 208 ? 15.431 10.997 19.995 1.00 81.62 208 ALA A O 1
ATOM 1642 N N . LEU A 1 209 ? 16.306 12.175 18.293 1.00 87.00 209 LEU A N 1
ATOM 1643 C CA . LEU A 1 209 ? 15.383 13.301 18.396 1.00 87.00 209 LEU A CA 1
ATOM 1644 C C . LEU A 1 209 ? 13.950 12.888 18.039 1.00 87.00 209 LEU A C 1
ATOM 1646 O O . LEU A 1 209 ? 13.017 13.260 18.749 1.00 87.00 209 LEU A O 1
ATOM 1650 N N . LEU A 1 210 ? 13.763 12.077 16.994 1.00 84.06 210 LEU A N 1
ATOM 1651 C CA . LEU A 1 210 ? 12.453 11.526 16.628 1.00 84.06 210 LEU A CA 1
ATOM 1652 C C . LEU A 1 210 ? 11.845 10.687 17.759 1.00 84.06 210 LEU A C 1
ATOM 1654 O O . LEU A 1 210 ? 10.669 10.855 18.090 1.00 84.06 210 LEU A O 1
ATOM 1658 N N . LEU A 1 211 ? 12.648 9.821 18.383 1.00 83.69 211 LEU A N 1
ATOM 1659 C CA . LEU A 1 211 ? 12.220 9.021 19.532 1.00 83.69 211 LEU A CA 1
ATOM 1660 C C . LEU A 1 211 ? 11.870 9.910 20.729 1.00 83.69 211 LEU A C 1
ATOM 1662 O O . LEU A 1 211 ? 10.812 9.732 21.334 1.00 83.69 211 LEU A O 1
ATOM 1666 N N . ALA A 1 212 ? 12.712 10.899 21.038 1.00 84.19 212 ALA A N 1
ATOM 1667 C CA . ALA A 1 212 ? 12.470 11.840 22.127 1.00 84.19 212 ALA A CA 1
ATOM 1668 C C . ALA A 1 212 ? 11.178 12.643 21.912 1.00 84.19 212 ALA A C 1
ATOM 1670 O O . ALA A 1 212 ? 10.367 12.750 22.833 1.00 84.19 212 ALA A O 1
ATOM 1671 N N . LEU A 1 213 ? 10.935 13.138 20.694 1.00 86.94 213 LEU A N 1
ATOM 1672 C CA . LEU A 1 213 ? 9.692 13.824 20.338 1.00 86.94 213 LEU A CA 1
ATOM 1673 C C . LEU A 1 213 ? 8.481 12.902 20.467 1.00 86.94 213 LEU A C 1
ATOM 1675 O O . LEU A 1 213 ? 7.468 13.314 21.030 1.00 86.94 213 LEU A O 1
ATOM 1679 N N . GLY A 1 214 ? 8.577 11.657 19.996 1.00 80.56 214 GLY A N 1
ATOM 1680 C CA . GLY A 1 214 ? 7.501 10.673 20.120 1.00 80.56 214 GLY A CA 1
ATOM 1681 C C . GLY A 1 214 ? 7.134 10.389 21.580 1.00 80.56 214 GLY A C 1
ATOM 1682 O O . GLY A 1 214 ? 5.954 10.409 21.941 1.00 80.56 214 GLY A O 1
ATOM 1683 N N . VAL A 1 215 ? 8.140 10.196 22.439 1.00 83.00 215 VAL A N 1
ATOM 1684 C CA . VAL A 1 215 ? 7.949 10.001 23.885 1.00 83.00 215 VAL A CA 1
ATOM 1685 C C . VAL A 1 215 ? 7.373 11.258 24.533 1.00 83.00 215 VAL A C 1
ATOM 1687 O O . VAL A 1 215 ? 6.431 11.158 25.320 1.00 83.00 215 VAL A O 1
ATOM 1690 N N . PHE A 1 216 ? 7.878 12.440 24.176 1.00 86.75 216 PHE A N 1
ATOM 1691 C CA . PHE A 1 216 ? 7.404 13.714 24.711 1.00 86.75 216 PHE A CA 1
ATOM 1692 C C . PHE A 1 216 ? 5.943 13.987 24.336 1.00 86.75 216 PHE A C 1
ATOM 1694 O O . PHE A 1 216 ? 5.128 14.271 25.211 1.00 86.75 216 PHE A O 1
ATOM 1701 N N . LEU A 1 217 ? 5.573 13.822 23.063 1.00 84.88 217 LEU A N 1
ATOM 1702 C CA . LEU A 1 217 ? 4.190 13.930 22.586 1.00 84.88 217 LEU A CA 1
ATOM 1703 C C . LEU A 1 217 ? 3.281 12.913 23.286 1.00 84.88 217 LEU A C 1
ATOM 1705 O O . LEU A 1 217 ? 2.191 13.268 23.737 1.00 84.88 217 LEU A O 1
ATOM 1709 N N . GLY A 1 218 ? 3.737 11.667 23.439 1.00 79.00 218 GLY A N 1
ATOM 1710 C CA . GLY A 1 218 ? 3.007 10.633 24.173 1.00 79.00 218 GLY A CA 1
ATOM 1711 C C . GLY A 1 218 ? 2.782 10.995 25.645 1.00 79.00 218 GLY A C 1
ATOM 1712 O O . GLY A 1 218 ? 1.667 10.853 26.158 1.00 79.00 218 GLY A O 1
ATOM 1713 N N . ALA A 1 219 ? 3.811 11.515 26.315 1.00 80.06 219 ALA A N 1
ATOM 1714 C CA . ALA A 1 219 ? 3.746 11.967 27.702 1.00 80.06 219 ALA A CA 1
ATOM 1715 C C . ALA A 1 219 ? 2.833 13.191 27.864 1.00 80.06 219 ALA A C 1
ATOM 1717 O O . ALA A 1 219 ? 2.016 13.222 28.783 1.00 80.06 219 ALA A O 1
ATOM 1718 N N . LEU A 1 220 ? 2.898 14.154 26.943 1.00 81.06 220 LEU A N 1
ATOM 1719 C CA . LEU A 1 220 ? 2.074 15.362 26.949 1.00 81.06 220 LEU A CA 1
ATOM 1720 C C . LEU A 1 220 ? 0.590 15.034 26.728 1.00 81.06 220 LEU A C 1
ATOM 1722 O O . LEU A 1 220 ? -0.271 15.521 27.460 1.00 81.06 220 LEU A O 1
ATOM 1726 N N . ILE A 1 221 ? 0.280 14.124 25.798 1.00 77.94 221 ILE A N 1
ATOM 1727 C CA . ILE A 1 221 ? -1.088 13.620 25.591 1.00 77.94 221 ILE A CA 1
ATOM 1728 C C . ILE A 1 221 ? -1.596 12.888 26.839 1.00 77.94 221 ILE A C 1
ATOM 1730 O O . ILE A 1 221 ? -2.766 13.034 27.203 1.00 77.94 221 ILE A O 1
ATOM 1734 N N . ARG A 1 222 ? -0.738 12.104 27.508 1.00 76.31 222 ARG A N 1
ATOM 1735 C CA . ARG A 1 222 ? -1.095 11.426 28.762 1.00 76.31 222 ARG A CA 1
ATOM 1736 C C . ARG A 1 222 ? -1.349 12.433 29.885 1.00 76.31 222 ARG A C 1
ATOM 1738 O O . ARG A 1 222 ? -2.333 12.279 30.598 1.00 76.31 222 ARG A O 1
ATOM 1745 N N . TYR A 1 223 ? -0.519 13.465 30.002 1.00 72.50 223 TYR A N 1
ATOM 1746 C CA . TYR A 1 223 ? -0.648 14.510 31.016 1.00 72.50 223 TYR A CA 1
ATOM 1747 C C . TYR A 1 223 ? -1.945 15.318 30.853 1.00 72.50 223 TYR A C 1
ATOM 1749 O O . TYR A 1 223 ? -2.669 15.518 31.823 1.00 72.50 223 TYR A O 1
ATOM 1757 N N . ILE A 1 224 ? -2.303 15.692 29.619 1.00 73.38 224 ILE A N 1
ATOM 1758 C CA . ILE A 1 224 ? -3.550 16.420 29.319 1.00 73.38 224 ILE A CA 1
ATOM 1759 C C . ILE A 1 224 ? -4.803 15.565 29.579 1.00 73.38 224 ILE A C 1
ATOM 1761 O O . ILE A 1 224 ? -5.860 16.115 29.849 1.00 73.38 224 ILE A O 1
ATOM 1765 N N . LYS A 1 225 ? -4.711 14.230 29.499 1.00 54.56 225 LYS A N 1
ATOM 1766 C CA . LYS A 1 225 ? -5.840 13.312 29.757 1.00 54.56 225 LYS A CA 1
ATOM 1767 C C . LYS A 1 225 ? -6.056 12.945 31.229 1.00 54.56 225 LYS A C 1
ATOM 1769 O O . LYS A 1 225 ? -7.063 12.307 31.520 1.00 54.56 225 LYS A O 1
ATOM 1774 N N . ILE A 1 226 ? -5.084 13.220 32.100 1.00 55.31 226 ILE A N 1
ATOM 1775 C CA . ILE A 1 226 ? -5.146 12.903 33.539 1.00 55.31 226 ILE A CA 1
ATOM 1776 C C . ILE A 1 226 ? -5.677 14.099 34.357 1.00 55.31 226 ILE A C 1
ATOM 1778 O O . ILE A 1 226 ? -6.119 13.900 35.484 1.00 55.31 226 ILE A O 1
ATOM 1782 N N . LYS A 1 227 ? -5.677 15.311 33.788 1.00 42.00 227 LYS A N 1
ATOM 1783 C CA . LYS A 1 227 ? -6.469 16.452 34.277 1.00 42.00 227 LYS A CA 1
ATOM 1784 C C . LYS A 1 227 ? -7.881 16.410 33.704 1.00 42.00 227 LYS A C 1
ATOM 1786 O O . LYS A 1 227 ? -8.789 16.868 34.424 1.00 42.00 227 LYS A O 1
#

pLDDT: mean 80.54, std 13.44, range [42.0, 95.5]

Radius of gyration: 20.17 Å; chains: 1; bounding box: 56×32×63 Å

Secondary structure (DSSP, 8-state):
-HHHHHHHHHHHHHHHHHHHTTS-HHHHHHHHHHHHHHHHHHHHHHHTS-TT-HHHHHTSHHHHHHHHHHHHHHHHHHHHHHHHHHHHHHS-GGG--HHHHHHHHHHHT---STHHHHHHHHHHHHHHHSTTS-HHHHHHHHHHHHHHHHHHHHHHHHHHH-SHHHHHHHHHHHHHHHHHHHHHHHHHHS--S-TTPPP-HHHHHHHHHHHHHHHHHHHHHHHHHH-

Organism: NCBI:txid1401062

Sequence (227 aa):
MVTVIAILMLLVCFNFLLKQTFGTWKGIAVYTMLIAVFTISTWQIAINQSRTHIAEWFASEPIMQNMAVILSVDIIVQLLFCMVAAREKTRMPQAATFRQKIYYAILQWWPGFAIFPVVFAMLVECIFGLPGLSFSLIAYVLAAVFVVSIPLLTFLLRRLLGDRDVRLEMLFLSNLIVAMIAVVATVRVSTPQNSNSPVNWFATAGVALLLALGVFLGALIRYIKIK

Foldseek 3Di:
DLVLVVVLLVLLLVLLLLLCLPDDPVLLLVVLVVLLVLLLVCLVVLVPDDPPDPSVVCLAQVNVVVLLVQLVVQLVLLLVLLVLVVVCVVDDVVPCPPVSVVSNVVSSSDSGPSNSSSSSSVLSCQQVVDPPDDSSVSSNVSSVCSSPVSVVSSVVCCVVQVDPNSSSVCSNVSSVVSNVSSVVSNVVSPDDPPPDDDDPVVVVVVVVVVVVVVVVVVVVVVVVVVD